Protein AF-0000000075575642 (afdb_homodimer)

Nearest PDB structures (foldseek):
  1yvo-assembly1_A  TM=9.571E-01  e=9.085E-15  Pseudomonas aeruginosa PAO1
  2j8n-assembly1_A  TM=9.422E-01  e=5.461E-15  Pseudomonas aeruginosa
  4jxr-assembly1_B  TM=9.582E-01  e=4.751E-14  Sinorhizobium meliloti 1021
  2jlm-assembly1_B  TM=9.471E-01  e=1.315E-13  Acinetobacter baylyi
  2jlm-assembly1_C  TM=9.328E-01  e=9.565E-14  Acinetobacter baylyi

Sequence (330 aa):
MEIRLVQEKDYQRVLDILNEAIAARKFTAQLSLATMEMRKEWFIHHSAPRHPMFVAVVADQVVGWITLTEFRAGREGFRFTSEISYYIDSRFHRQGIGSLLMKRAIEAAKEIGFKNLVAVVFDTNICSRKLVKKHGFKLWGHMPDTVDIDGQSIGFDYWGLKIEKMEIRLVQEKDYQRVLDILNEAIAARKFTAQLSLATMEMRKEWFIHHSAPRHPMFVAVVADQVVGWITLTEFRAGREGFRFTSEISYYIDSRFHRQGIGSLLMKRAIEAAKEIGFKNLVAVVFDTNICSRKLVKKHGFKLWGHMPDTVDIDGQSIGFDYWGLKIEK

Organism: Acetobacterium woodii (strain ATCC 29683 / DSM 1030 / JCM 2381 / KCTC 1655 / WB1) (NCBI:txid931626)

Radius of gyration: 20.58 Å; Cα contacts (8 Å, |Δi|>4): 682; chains: 2; bounding box: 43×64×47 Å

Secondary structure (DSSP, 8-state):
-EEEE--GGGHHHHHHHHHHHHHHTSS-S--SPP-TTTTHHHHHHTTSTTS-EEEEEETTEEEEEEEEEETTTT-GGGTTEEEEEEEE-GGGTTSSHHHHHHHHHHHHHHHHT--EEEEEEETT-HHHHHHHHHTT-EEEEEEEEEEEETTEEEEEEEEEEE---/-EEEE--GGGHHHHHHHHHHHHHHTSS-S--SPP-TTTTHHHHHHTTSTTS-EEEEEETTEEEEEEEEEETTTT-GGGTTEEEEEEEE-GGGTTSSHHHHHHHHHHHHHHHHT--EEEEEEETT-HHHHHHHHHTT-EEEEEEEEEEEETTEEEEEEEEEEE---

pLDDT: mean 97.71, std 3.21, range [64.12, 98.94]

Solvent-accessible surface area (backbone atoms only — not comparable to full-atom values): 17715 Å² total; per-residue (Å²): 122,44,79,42,72,65,48,81,89,44,48,64,56,55,45,51,40,48,35,53,43,30,72,64,63,62,70,50,45,36,69,70,77,75,45,71,81,80,38,47,65,56,51,55,51,32,68,34,88,85,21,39,29,39,29,34,31,51,98,91,32,76,45,29,37,34,34,40,35,76,33,69,73,90,26,60,12,22,72,37,24,30,28,45,48,72,48,61,31,76,93,53,61,95,66,56,54,67,57,54,47,48,52,51,50,53,53,48,36,53,73,71,55,37,40,30,39,33,34,76,41,39,69,79,32,58,67,60,53,51,52,43,46,73,71,62,32,40,84,34,24,49,43,75,58,46,32,40,58,94,85,42,67,36,34,33,27,39,30,35,30,78,51,75,133,122,44,78,42,71,68,49,81,89,45,49,65,56,54,45,51,40,49,36,51,43,29,70,65,63,62,69,49,45,36,69,72,76,76,46,70,80,79,38,46,66,56,51,56,53,31,67,34,88,86,19,39,29,38,28,35,31,50,97,91,32,74,45,28,38,35,34,40,36,76,33,70,71,90,24,60,12,23,75,38,25,29,28,46,50,71,48,60,32,76,92,53,60,94,67,57,55,68,58,54,49,48,54,51,50,52,53,48,36,53,74,72,56,37,41,32,40,35,35,76,41,38,69,78,32,58,67,60,53,51,51,41,44,73,72,62,30,41,84,34,25,50,43,75,58,46,33,42,57,94,83,41,68,37,33,32,27,39,30,36,30,80,51,76,133

Structure (mmCIF, N/CA/C/O backbone):
data_AF-0000000075575642-model_v1
#
loop_
_entity.id
_entity.type
_entity.pdbx_description
1 polymer 'Phosphinothricin acetyltransferase'
#
loop_
_atom_site.group_PDB
_atom_site.id
_atom_site.type_symbol
_atom_site.label_atom_id
_atom_site.label_alt_id
_atom_site.label_comp_id
_atom_site.label_asym_id
_atom_site.label_entity_id
_atom_site.label_seq_id
_atom_site.pdbx_PDB_ins_code
_atom_site.Cartn_x
_atom_site.Cartn_y
_atom_site.Cartn_z
_atom_site.occupancy
_atom_site.B_iso_or_equiv
_atom_site.auth_seq_id
_atom_site.auth_comp_id
_atom_site.auth_asym_id
_atom_site.auth_atom_id
_atom_site.pdbx_PDB_model_num
ATOM 1 N N . MET A 1 1 ? 8.055 -28.688 -16.922 1 92.12 1 MET A N 1
ATOM 2 C CA . MET A 1 1 ? 7.598 -27.375 -16.5 1 92.12 1 MET A CA 1
ATOM 3 C C . MET A 1 1 ? 8.633 -26.297 -16.844 1 92.12 1 MET A C 1
ATOM 5 O O . MET A 1 1 ? 9.828 -26.484 -16.594 1 92.12 1 MET A O 1
ATOM 9 N N . GLU A 1 2 ? 8.203 -25.297 -17.484 1 96.88 2 GLU A N 1
ATOM 10 C CA . GLU A 1 2 ? 9.062 -24.188 -17.891 1 96.88 2 GLU A CA 1
ATOM 11 C C . GLU A 1 2 ? 8.648 -22.891 -17.219 1 96.88 2 GLU A C 1
ATOM 13 O O . GLU A 1 2 ? 7.453 -22.594 -17.094 1 96.88 2 GLU A O 1
ATOM 18 N N . ILE A 1 3 ? 9.656 -22.141 -16.656 1 98.56 3 ILE A N 1
ATOM 19 C CA . ILE A 1 3 ? 9.414 -20.781 -16.172 1 98.56 3 ILE A CA 1
ATOM 20 C C . ILE A 1 3 ? 10.008 -19.781 -17.141 1 98.56 3 ILE A C 1
ATOM 22 O O . ILE A 1 3 ? 11.203 -19.828 -17.469 1 98.56 3 ILE A O 1
ATOM 26 N N . ARG A 1 4 ? 9.227 -18.922 -17.609 1 98.31 4 ARG A N 1
ATOM 27 C CA . ARG A 1 4 ? 9.695 -17.922 -18.562 1 98.31 4 ARG A CA 1
ATOM 28 C C . ARG A 1 4 ? 8.93 -16.609 -18.422 1 98.31 4 ARG A C 1
ATOM 30 O O . ARG A 1 4 ? 7.953 -16.547 -17.672 1 98.31 4 ARG A O 1
ATOM 37 N N . LEU A 1 5 ? 9.406 -15.555 -19.125 1 98.56 5 LEU A N 1
ATOM 38 C CA . LEU A 1 5 ? 8.695 -14.281 -19.125 1 98.56 5 LEU A CA 1
ATOM 39 C C . LEU A 1 5 ? 7.359 -14.406 -19.859 1 98.56 5 LEU A C 1
ATOM 41 O O . LEU A 1 5 ? 7.238 -15.164 -20.812 1 98.56 5 LEU A O 1
ATOM 45 N N . VAL A 1 6 ? 6.418 -13.664 -19.453 1 98.69 6 VAL A N 1
ATOM 46 C CA . VAL A 1 6 ? 5.09 -13.641 -20.062 1 98.69 6 VAL A CA 1
ATOM 47 C C . VAL A 1 6 ? 5.18 -13.133 -21.5 1 98.69 6 VAL A C 1
ATOM 49 O O . VAL A 1 6 ? 6.039 -12.305 -21.812 1 98.69 6 VAL A O 1
ATOM 52 N N . GLN A 1 7 ? 4.375 -13.641 -22.328 1 98 7 GLN A N 1
ATOM 53 C CA . GLN A 1 7 ? 4.172 -13.164 -23.688 1 98 7 GLN A CA 1
ATOM 54 C C . GLN A 1 7 ? 2.713 -12.781 -23.922 1 98 7 GLN A C 1
ATOM 56 O O . GLN A 1 7 ? 1.824 -13.203 -23.188 1 98 7 GLN A O 1
ATOM 61 N N . GLU A 1 8 ? 2.498 -11.992 -24.953 1 97.88 8 GLU A N 1
ATOM 62 C CA . GLU A 1 8 ? 1.145 -11.523 -25.234 1 97.88 8 GLU A CA 1
ATOM 63 C C . GLU A 1 8 ? 0.175 -12.695 -25.359 1 97.88 8 GLU A C 1
ATOM 65 O O . GLU A 1 8 ? -0.975 -12.609 -24.922 1 97.88 8 GLU A O 1
ATOM 70 N N . LYS A 1 9 ? 0.591 -13.75 -25.891 1 97.88 9 LYS A N 1
ATOM 71 C CA . LYS A 1 9 ? -0.267 -14.914 -26.094 1 97.88 9 LYS A CA 1
ATOM 72 C C . LYS A 1 9 ? -0.705 -15.523 -24.766 1 97.88 9 LYS A C 1
ATOM 74 O O . LYS A 1 9 ? -1.631 -16.328 -24.734 1 97.88 9 LYS A O 1
ATOM 79 N N . ASP A 1 10 ? -0.022 -15.18 -23.672 1 98.5 10 ASP A N 1
ATOM 80 C CA . ASP A 1 10 ? -0.293 -15.742 -22.344 1 98.5 10 ASP A CA 1
ATOM 81 C C . ASP A 1 10 ? -1.349 -14.93 -21.609 1 98.5 10 ASP A C 1
ATOM 83 O O . ASP A 1 10 ? -1.898 -15.375 -20.594 1 98.5 10 ASP A O 1
ATOM 87 N N . TYR A 1 11 ? -1.643 -13.727 -22.109 1 98.69 11 TYR A N 1
ATOM 88 C CA . TYR A 1 11 ? -2.359 -12.719 -21.328 1 98.69 11 TYR A CA 1
ATOM 89 C C . TYR A 1 11 ? -3.727 -13.2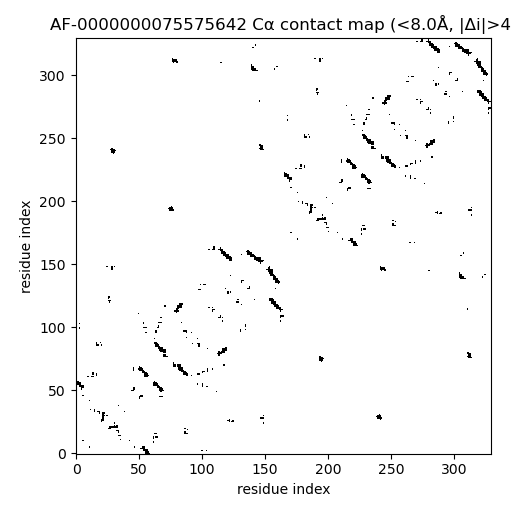34 -20.891 1 98.69 11 TYR A C 1
ATOM 91 O O . TYR A 1 11 ? -4.102 -13.109 -19.719 1 98.69 11 TYR A O 1
ATOM 99 N N . GLN A 1 12 ? -4.449 -13.812 -21.781 1 98.62 12 GLN A N 1
ATOM 100 C CA . GLN A 1 12 ? -5.785 -14.289 -21.438 1 98.62 12 GLN A CA 1
ATOM 101 C C . GLN A 1 12 ? -5.719 -15.367 -20.359 1 98.62 12 GLN A C 1
ATOM 103 O O . GLN A 1 12 ? -6.527 -15.367 -19.422 1 98.62 12 GLN A O 1
ATOM 108 N N . ARG A 1 13 ? -4.832 -16.266 -20.484 1 98.81 13 ARG A N 1
ATOM 109 C CA . ARG A 1 13 ? -4.707 -17.344 -19.516 1 98.81 13 ARG A CA 1
ATOM 110 C C . ARG A 1 13 ? -4.293 -16.781 -18.141 1 98.81 13 ARG A C 1
ATOM 112 O O . ARG A 1 13 ? -4.742 -17.281 -17.109 1 98.81 13 ARG A O 1
ATOM 119 N N . VAL A 1 14 ? -3.412 -15.797 -18.125 1 98.88 14 VAL A N 1
ATOM 120 C CA . VAL A 1 14 ? -3.041 -15.102 -16.891 1 98.88 14 VAL A CA 1
ATOM 121 C C . VAL A 1 14 ? -4.293 -14.547 -16.219 1 98.88 14 VAL A C 1
ATOM 123 O O . VAL A 1 14 ? -4.496 -14.75 -15.016 1 98.88 14 VAL A O 1
ATOM 126 N N . LEU A 1 15 ? -5.137 -13.93 -17 1 98.88 15 LEU A N 1
ATOM 127 C CA . LEU A 1 15 ? -6.363 -13.352 -16.453 1 98.88 15 LEU A CA 1
ATOM 128 C C . LEU A 1 15 ? -7.309 -14.438 -15.961 1 98.88 15 LEU A C 1
ATOM 130 O O . LEU A 1 15 ? -7.988 -14.266 -14.945 1 98.88 15 LEU A O 1
ATOM 134 N N . ASP A 1 16 ? -7.34 -15.539 -16.719 1 98.88 16 ASP A N 1
ATOM 135 C CA . ASP A 1 16 ? -8.188 -16.656 -16.297 1 98.88 16 ASP A CA 1
ATOM 136 C C . ASP A 1 16 ? -7.793 -17.141 -14.906 1 98.88 16 ASP A C 1
ATOM 138 O O . ASP A 1 16 ? -8.656 -17.422 -14.078 1 98.88 16 ASP A O 1
ATOM 142 N N . ILE A 1 17 ? -6.555 -17.234 -14.711 1 98.88 17 ILE A N 1
ATOM 143 C CA . ILE A 1 17 ? -6.043 -17.703 -13.43 1 98.88 17 ILE A CA 1
ATOM 144 C C . ILE A 1 17 ? -6.359 -16.688 -12.344 1 98.88 17 ILE A C 1
ATOM 146 O O . ILE A 1 17 ? -6.809 -17.047 -11.25 1 98.88 17 ILE A O 1
ATOM 150 N N . LEU A 1 18 ? -6.141 -15.453 -12.602 1 98.81 18 LEU A N 1
ATOM 151 C CA . LEU A 1 18 ? -6.465 -14.398 -11.648 1 98.81 18 LEU A CA 1
ATOM 152 C C . LEU A 1 18 ? -7.953 -14.414 -11.312 1 98.81 18 LEU A C 1
ATOM 154 O O . LEU A 1 18 ? -8.328 -14.336 -10.133 1 98.81 18 LEU A O 1
ATOM 158 N N . ASN A 1 19 ? -8.734 -14.523 -12.312 1 98.88 19 ASN A N 1
ATOM 159 C CA . ASN A 1 19 ? -10.18 -14.484 -12.117 1 98.88 19 ASN A CA 1
ATOM 160 C C . ASN A 1 19 ? -10.672 -15.695 -11.328 1 98.88 19 ASN A C 1
ATOM 162 O O . ASN A 1 19 ? -11.625 -15.594 -10.555 1 98.88 19 ASN A O 1
ATOM 166 N N . GLU A 1 20 ? -10.039 -16.797 -11.523 1 98.81 20 GLU A N 1
ATOM 167 C CA . GLU A 1 20 ? -10.336 -17.938 -10.656 1 98.81 20 GLU A CA 1
ATOM 168 C C . GLU A 1 20 ? -10.086 -17.594 -9.188 1 98.81 20 GLU A C 1
ATOM 170 O O . GLU A 1 20 ? -10.914 -17.906 -8.328 1 98.81 20 GLU A O 1
ATOM 175 N N . ALA A 1 21 ? -8.969 -17 -8.93 1 98.44 21 ALA A N 1
ATOM 176 C CA . ALA A 1 21 ? -8.617 -16.609 -7.566 1 98.44 21 ALA A CA 1
ATOM 177 C C . ALA A 1 21 ? -9.602 -15.578 -7.027 1 98.44 21 ALA A C 1
ATOM 179 O O . ALA A 1 21 ? -10.023 -15.656 -5.867 1 98.44 21 ALA A O 1
ATOM 180 N N . ILE A 1 22 ? -9.969 -14.57 -7.852 1 98.62 22 ILE A N 1
ATOM 181 C CA . ILE A 1 22 ? -10.93 -13.539 -7.469 1 98.62 22 ILE A CA 1
ATOM 182 C C . ILE A 1 22 ? -12.258 -14.195 -7.098 1 98.62 22 ILE A C 1
ATOM 184 O O . ILE A 1 22 ? -12.836 -13.891 -6.051 1 98.62 22 ILE A O 1
ATOM 188 N N . ALA A 1 23 ? -12.664 -15.125 -7.887 1 98.5 23 ALA A N 1
ATOM 189 C CA . ALA A 1 23 ? -13.953 -15.789 -7.688 1 98.5 23 ALA A CA 1
ATOM 190 C C . ALA A 1 23 ? -13.945 -16.625 -6.406 1 98.5 23 ALA A C 1
ATOM 192 O O . ALA A 1 23 ? -14.984 -16.797 -5.762 1 98.5 23 ALA A O 1
ATOM 193 N N . ALA A 1 24 ? -12.82 -17.094 -6.039 1 98.06 24 ALA A N 1
ATOM 194 C CA . ALA A 1 24 ? -12.703 -17.953 -4.867 1 98.06 24 ALA A CA 1
ATOM 195 C C . ALA A 1 24 ? -12.945 -17.156 -3.582 1 98.06 24 ALA A C 1
ATOM 197 O O . ALA A 1 24 ? -13.281 -17.734 -2.547 1 98.06 24 ALA A O 1
ATOM 198 N N . ARG A 1 25 ? -12.672 -15.828 -3.605 1 98.12 25 ARG A N 1
ATOM 199 C CA . ARG A 1 25 ? -12.906 -14.93 -2.48 1 98.12 25 ARG A CA 1
ATOM 200 C C . ARG A 1 25 ? -12.039 -15.305 -1.285 1 98.12 25 ARG A C 1
ATOM 202 O O . ARG A 1 25 ? -12.461 -15.164 -0.135 1 98.12 25 ARG A O 1
ATOM 209 N N . LYS A 1 26 ? -10.812 -15.781 -1.525 1 97.44 26 LYS A N 1
ATOM 210 C CA . LYS A 1 26 ? -10 -16.297 -0.432 1 97.44 26 LYS A CA 1
ATOM 211 C C . LYS A 1 26 ? -8.586 -15.734 -0.484 1 97.44 26 LYS A C 1
ATOM 213 O O . LYS A 1 26 ? -7.84 -15.82 0.496 1 97.44 26 LYS A O 1
ATOM 218 N N . PHE A 1 27 ? -8.273 -15.086 -1.628 1 97.62 27 PHE A N 1
ATOM 219 C CA . PHE A 1 27 ? -6.844 -14.914 -1.832 1 97.62 27 PHE A CA 1
ATOM 220 C C . PHE A 1 27 ? -6.512 -13.461 -2.158 1 97.62 27 PHE A C 1
ATOM 222 O O . PHE A 1 27 ? -5.363 -13.039 -2.027 1 97.62 27 PHE A O 1
ATOM 229 N N . THR A 1 28 ? -7.496 -12.734 -2.625 1 98.38 28 THR A N 1
ATOM 230 C CA . THR A 1 28 ? -7.273 -11.352 -3.045 1 98.38 28 THR A CA 1
ATOM 231 C C . THR A 1 28 ? -8.445 -10.469 -2.633 1 98.38 28 THR A C 1
ATOM 233 O O . THR A 1 28 ? -9.57 -10.945 -2.484 1 98.38 28 THR A O 1
ATOM 236 N N . ALA A 1 29 ? -8.125 -9.211 -2.441 1 98.69 29 ALA A N 1
ATOM 237 C CA . ALA A 1 29 ? -9.141 -8.25 -2.045 1 98.69 29 ALA A CA 1
ATOM 238 C C . ALA A 1 29 ? -9.828 -7.637 -3.268 1 98.69 29 ALA A C 1
ATOM 240 O O . ALA A 1 29 ? -10.695 -6.77 -3.137 1 98.69 29 ALA A O 1
ATOM 241 N N . GLN A 1 30 ? -9.305 -7.98 -4.48 1 98.5 30 GLN A N 1
ATOM 242 C CA . GLN A 1 30 ? -10.062 -7.637 -5.684 1 98.5 30 GLN A CA 1
ATOM 243 C C . GLN A 1 30 ? -11.32 -8.484 -5.801 1 98.5 30 GLN A C 1
ATOM 245 O O . GLN A 1 30 ? -11.25 -9.719 -5.801 1 98.5 30 GLN A O 1
ATOM 250 N N . LEU A 1 31 ? -12.469 -7.832 -5.93 1 98.44 31 LEU A N 1
ATOM 251 C CA . LEU A 1 31 ? -13.727 -8.578 -5.887 1 98.44 31 LEU A CA 1
ATOM 252 C C . LEU A 1 31 ? -14.375 -8.625 -7.266 1 98.44 31 LEU A C 1
ATOM 254 O O . LEU A 1 31 ? -15.148 -9.539 -7.562 1 98.44 31 LEU A O 1
ATOM 258 N N . SER A 1 32 ? -14.078 -7.613 -8.094 1 98.38 32 SER A N 1
ATOM 259 C CA . SER A 1 32 ? -14.578 -7.613 -9.461 1 98.38 32 SER A CA 1
ATOM 260 C C . SER A 1 32 ? -13.633 -8.352 -10.398 1 98.38 32 SER A C 1
ATOM 262 O O . SER A 1 32 ? -12.414 -8.234 -10.273 1 98.38 32 SER A O 1
ATOM 264 N N . LEU A 1 33 ? -14.195 -9.031 -11.305 1 98.44 33 LEU A N 1
ATOM 265 C CA . LEU A 1 33 ? -13.383 -9.797 -12.25 1 98.44 33 LEU A CA 1
ATOM 266 C C . LEU A 1 33 ? -12.539 -8.875 -13.117 1 98.44 33 LEU A C 1
ATOM 268 O O . LEU A 1 33 ? -13.008 -7.812 -13.539 1 98.44 33 LEU A O 1
ATOM 272 N N . ALA A 1 34 ? -11.383 -9.352 -13.398 1 98.19 34 ALA A N 1
ATOM 273 C CA . ALA A 1 34 ? -10.461 -8.602 -14.258 1 98.19 34 ALA A CA 1
ATOM 274 C C . ALA A 1 34 ? -10.789 -8.82 -15.727 1 98.19 34 ALA A C 1
ATOM 276 O O . ALA A 1 34 ? -11.133 -9.938 -16.141 1 98.19 34 ALA A O 1
ATOM 277 N N . THR A 1 35 ? -10.711 -7.801 -16.5 1 98.38 35 THR A N 1
ATOM 278 C CA . THR A 1 35 ? -10.859 -7.883 -17.938 1 98.38 35 THR A CA 1
ATOM 279 C C . THR A 1 35 ? -9.586 -7.414 -18.641 1 98.38 35 THR A C 1
ATOM 281 O O . THR A 1 35 ? -8.734 -6.77 -18.031 1 98.38 35 THR A O 1
ATOM 284 N N . MET A 1 36 ? -9.531 -7.758 -19.906 1 98.25 36 MET A N 1
ATOM 285 C CA . MET A 1 36 ? -8.375 -7.324 -20.688 1 98.25 36 MET A CA 1
ATOM 286 C C . MET A 1 36 ? -8.297 -5.801 -20.734 1 98.25 36 MET A C 1
ATOM 288 O O . MET A 1 36 ? -7.211 -5.227 -20.625 1 98.25 36 MET A O 1
ATOM 292 N N . GLU A 1 37 ? -9.375 -5.176 -20.828 1 97.81 37 GLU A N 1
ATOM 293 C CA . GLU A 1 37 ? -9.43 -3.721 -20.906 1 97.81 37 GLU A CA 1
ATOM 294 C C . GLU A 1 37 ? -8.938 -3.084 -19.609 1 97.81 37 GLU A C 1
ATOM 296 O O . GLU A 1 37 ? -8.164 -2.121 -19.625 1 97.81 37 GLU A O 1
ATOM 301 N N . MET A 1 38 ? -9.289 -3.613 -18.531 1 96.94 38 MET A N 1
ATOM 302 C CA . MET A 1 38 ? -8.938 -3.072 -17.219 1 96.94 38 MET A CA 1
ATOM 303 C C . MET A 1 38 ? -7.473 -3.336 -16.891 1 96.94 38 MET A C 1
ATOM 305 O O . MET A 1 38 ? -6.875 -2.631 -16.078 1 96.94 38 MET A O 1
ATOM 309 N N . ARG A 1 39 ? -6.922 -4.391 -17.609 1 98 39 ARG A N 1
ATOM 310 C CA . ARG A 1 39 ? -5.598 -4.84 -17.188 1 98 39 ARG A CA 1
ATOM 311 C C . ARG A 1 39 ? -4.551 -4.516 -18.25 1 98 39 ARG A C 1
ATOM 313 O O . ARG A 1 39 ? -3.412 -4.984 -18.172 1 98 39 ARG A O 1
ATOM 320 N N . LYS A 1 40 ? -4.848 -3.682 -19.141 1 97.19 40 LYS A N 1
ATOM 321 C CA . LYS A 1 40 ? -3.918 -3.314 -20.203 1 97.19 40 LYS A CA 1
ATOM 322 C C . LYS A 1 40 ? -2.646 -2.691 -19.641 1 97.19 40 LYS A C 1
ATOM 324 O O . LYS A 1 40 ? -1.538 -3.127 -19.953 1 97.19 40 LYS A O 1
ATOM 329 N N . GLU A 1 41 ? -2.828 -1.671 -18.797 1 96.56 41 GLU A N 1
ATOM 330 C CA . GLU A 1 41 ? -1.678 -0.979 -18.219 1 96.56 41 GLU A CA 1
ATOM 331 C C . GLU A 1 41 ? -0.877 -1.903 -17.312 1 96.56 41 GLU A C 1
ATOM 333 O O . GLU A 1 41 ? 0.348 -1.794 -17.219 1 96.56 41 GLU A O 1
ATOM 338 N N . TRP A 1 42 ? -1.649 -2.779 -16.719 1 97.81 42 TRP A N 1
ATOM 339 C CA . TRP A 1 42 ? -1.005 -3.76 -15.852 1 97.81 42 TRP A CA 1
ATOM 340 C C . TRP A 1 42 ? -0.052 -4.645 -16.641 1 97.81 42 TRP A C 1
ATOM 342 O O . TRP A 1 42 ? 1.085 -4.879 -16.234 1 97.81 42 TRP A O 1
ATOM 352 N N . PHE A 1 43 ? -0.446 -5.137 -17.797 1 98.5 43 PHE A N 1
ATOM 353 C CA . PHE A 1 43 ? 0.391 -5.973 -18.641 1 98.5 43 PHE A CA 1
ATOM 354 C C . PHE A 1 43 ? 1.571 -5.176 -19.188 1 98.5 43 PHE A C 1
ATOM 356 O O . PHE A 1 43 ? 2.689 -5.691 -19.266 1 98.5 43 PHE A O 1
ATOM 363 N N . ILE A 1 44 ? 1.346 -3.953 -19.531 1 97.38 44 ILE A N 1
ATOM 364 C CA . ILE A 1 44 ? 2.428 -3.096 -20 1 97.38 44 ILE A CA 1
ATOM 365 C C . ILE A 1 44 ? 3.473 -2.932 -18.891 1 97.38 44 ILE A C 1
ATOM 367 O O . ILE A 1 44 ? 4.672 -3.066 -19.141 1 97.38 44 ILE A O 1
ATOM 371 N N . HIS A 1 45 ? 2.971 -2.674 -17.672 1 96.75 45 HIS A N 1
ATOM 372 C CA . HIS A 1 45 ? 3.842 -2.518 -16.516 1 96.75 45 HIS A CA 1
ATOM 373 C C . HIS A 1 45 ? 4.707 -3.754 -16.312 1 96.75 45 HIS A C 1
ATOM 375 O O . HIS A 1 45 ? 5.91 -3.639 -16.047 1 96.75 45 HIS A O 1
ATOM 381 N N . HIS A 1 46 ? 4.172 -4.879 -16.547 1 98.25 46 HIS A N 1
ATOM 382 C CA . HIS A 1 46 ? 4.859 -6.125 -16.234 1 98.25 46 HIS A CA 1
ATOM 383 C C . HIS A 1 46 ? 5.582 -6.688 -17.453 1 98.25 46 HIS A C 1
ATOM 385 O O . HIS A 1 46 ? 6.113 -7.797 -17.406 1 98.25 46 HIS A O 1
ATOM 391 N N . SER A 1 47 ? 5.559 -5.953 -18.5 1 94.56 47 SER A N 1
ATOM 392 C CA . SER A 1 47 ? 6.371 -6.277 -19.672 1 94.56 47 SER A CA 1
ATOM 393 C C . SER A 1 47 ? 7.688 -5.512 -19.656 1 94.56 47 SER A C 1
ATOM 395 O O . SER A 1 47 ? 8.57 -5.777 -20.469 1 94.56 47 SER A O 1
ATOM 397 N N . ALA A 1 48 ? 7.805 -4.637 -18.719 1 90.94 48 ALA A N 1
ATOM 398 C CA . ALA A 1 48 ? 9.039 -3.881 -18.547 1 90.94 48 ALA A CA 1
ATOM 399 C C . ALA A 1 48 ? 10.07 -4.688 -17.766 1 90.94 48 ALA A C 1
ATOM 401 O O . ALA A 1 48 ? 9.711 -5.477 -16.875 1 90.94 48 ALA A O 1
ATOM 402 N N . PRO A 1 49 ? 11.352 -4.441 -18 1 94.62 49 PRO A N 1
ATOM 403 C CA . PRO A 1 49 ? 12.414 -5.254 -17.406 1 94.62 49 PRO A CA 1
ATOM 404 C C . PRO A 1 49 ? 12.453 -5.145 -15.883 1 94.62 49 PRO A C 1
ATOM 406 O O . PRO A 1 49 ? 12.844 -6.094 -15.195 1 94.62 49 PRO A O 1
ATOM 409 N N . ARG A 1 50 ? 12.062 -4.094 -15.352 1 97.5 50 ARG A N 1
ATOM 410 C CA . ARG A 1 50 ? 12.203 -3.877 -13.914 1 97.5 50 ARG A CA 1
ATOM 411 C C . ARG A 1 50 ? 11.102 -4.586 -13.141 1 97.5 50 ARG A C 1
ATOM 413 O O . ARG A 1 50 ? 11.258 -4.895 -11.961 1 97.5 50 ARG A O 1
ATOM 420 N N . HIS A 1 51 ? 10.008 -4.738 -13.766 1 98.5 51 HIS A N 1
ATOM 421 C CA . HIS A 1 51 ? 8.852 -5.332 -13.109 1 98.5 51 HIS A CA 1
ATOM 422 C C . HIS A 1 51 ? 8.312 -6.523 -13.898 1 98.5 51 HIS A C 1
ATOM 424 O O . HIS A 1 51 ? 7.16 -6.516 -14.328 1 98.5 51 HIS A O 1
ATOM 430 N N . PRO A 1 52 ? 9.031 -7.562 -13.969 1 98.75 52 PRO A N 1
ATOM 431 C CA . PRO A 1 52 ? 8.664 -8.688 -14.828 1 98.75 52 PRO A CA 1
ATOM 432 C C . PRO A 1 52 ? 7.504 -9.508 -14.258 1 98.75 52 PRO A C 1
ATOM 434 O O . PRO A 1 52 ? 7.25 -9.469 -13.055 1 98.75 52 PRO A O 1
ATOM 437 N N . MET A 1 53 ? 6.863 -10.148 -15.18 1 98.94 53 MET A N 1
ATOM 438 C CA . MET A 1 53 ? 5.965 -11.266 -14.891 1 98.94 53 MET A CA 1
ATOM 439 C C . MET A 1 53 ? 6.512 -12.57 -15.453 1 98.94 53 MET A C 1
ATOM 441 O O . MET A 1 53 ? 6.848 -12.648 -16.641 1 98.94 53 MET A O 1
ATOM 445 N N . PHE A 1 54 ? 6.625 -13.523 -14.594 1 98.88 54 PHE A N 1
ATOM 446 C CA . PHE A 1 54 ? 7.004 -14.867 -15.023 1 98.88 54 PHE A CA 1
ATOM 447 C C . PHE A 1 54 ? 5.801 -15.797 -15.016 1 98.88 54 PHE A C 1
ATOM 449 O O . PHE A 1 54 ? 4.965 -15.734 -14.109 1 98.88 54 PHE A O 1
ATOM 456 N N . VAL A 1 55 ? 5.785 -16.688 -16.016 1 98.88 55 VAL A N 1
ATOM 457 C CA . VAL A 1 55 ? 4.73 -17.688 -16.078 1 98.88 55 VAL A CA 1
ATOM 458 C C . VAL A 1 55 ? 5.344 -19.078 -15.992 1 98.88 55 VAL A C 1
ATOM 460 O O . VAL A 1 55 ? 6.465 -19.312 -16.453 1 98.88 55 VAL A O 1
ATOM 463 N N . ALA A 1 56 ? 4.656 -19.953 -15.32 1 98.94 56 ALA A N 1
ATOM 464 C CA . ALA A 1 56 ? 4.941 -21.391 -15.352 1 98.94 56 ALA A CA 1
ATOM 465 C C . ALA A 1 56 ? 4.125 -22.094 -16.438 1 98.94 56 ALA A C 1
ATOM 467 O O . ALA A 1 56 ? 2.904 -21.938 -16.5 1 98.94 56 ALA A O 1
ATOM 468 N N . VAL A 1 57 ? 4.832 -22.891 -17.281 1 98.75 57 VAL A N 1
ATOM 469 C CA . VAL A 1 57 ? 4.18 -23.516 -18.422 1 98.75 57 VAL A CA 1
ATOM 470 C C . VAL A 1 57 ? 4.336 -25.031 -18.344 1 98.75 57 VAL A C 1
ATOM 472 O O . VAL A 1 57 ? 5.445 -25.547 -18.188 1 98.75 57 VAL A O 1
ATOM 475 N N . VAL A 1 58 ? 3.182 -25.703 -18.344 1 97.31 58 VAL A N 1
ATOM 476 C CA . VAL A 1 58 ? 3.115 -27.156 -18.422 1 97.31 58 VAL A CA 1
ATOM 477 C C . VAL A 1 58 ? 2.334 -27.562 -19.672 1 97.31 58 VAL A C 1
ATOM 479 O O . VAL A 1 58 ? 1.184 -27.172 -19.859 1 97.31 58 VAL A O 1
ATOM 482 N N . ALA A 1 59 ? 2.945 -28.438 -20.562 1 95.31 59 ALA A N 1
ATOM 483 C CA . ALA A 1 59 ? 2.311 -28.906 -21.797 1 95.31 59 ALA A CA 1
ATOM 484 C C . ALA A 1 59 ? 1.738 -27.734 -22.594 1 95.31 59 ALA A C 1
ATOM 486 O O . ALA A 1 59 ? 0.56 -27.734 -22.953 1 95.31 59 ALA A O 1
ATOM 487 N N . ASP A 1 60 ? 2.406 -26.594 -22.672 1 95.12 60 ASP A N 1
ATOM 488 C CA . ASP A 1 60 ? 2.141 -25.406 -23.484 1 95.12 60 ASP A CA 1
ATOM 489 C C . ASP A 1 60 ? 0.994 -24.594 -22.891 1 95.12 60 ASP A C 1
ATOM 491 O O . ASP A 1 60 ? 0.369 -23.797 -23.594 1 95.12 60 ASP A O 1
ATOM 495 N N . GLN A 1 61 ? 0.774 -24.844 -21.656 1 97.38 61 GLN A N 1
ATOM 496 C CA . GLN A 1 61 ? -0.272 -24.078 -20.984 1 97.38 61 GLN A CA 1
ATOM 497 C C . GLN A 1 61 ? 0.282 -23.359 -19.766 1 97.38 61 GLN A C 1
ATOM 499 O O . GLN A 1 61 ? 1.026 -23.938 -18.969 1 97.38 61 GLN A O 1
ATOM 504 N N . VAL A 1 62 ? -0.099 -22.109 -19.656 1 98.81 62 VAL A N 1
ATOM 505 C CA . VAL A 1 62 ? 0.248 -21.359 -18.453 1 98.81 62 VAL A CA 1
ATOM 506 C C . VAL A 1 62 ? -0.562 -21.891 -17.281 1 98.81 62 VAL A C 1
ATOM 508 O O . VAL A 1 62 ? -1.791 -21.969 -17.344 1 98.81 62 VAL A O 1
ATOM 511 N N . VAL A 1 63 ? 0.144 -22.234 -16.203 1 98.81 63 VAL A N 1
ATOM 512 C CA . VAL A 1 63 ? -0.56 -22.844 -15.078 1 98.81 63 VAL A CA 1
ATOM 513 C C . VAL A 1 63 ? -0.356 -22 -13.82 1 98.81 63 VAL A C 1
ATOM 515 O O . VAL A 1 63 ? -0.9 -22.328 -12.758 1 98.81 63 VAL A O 1
ATOM 518 N N . GLY A 1 64 ? 0.392 -20.938 -13.883 1 98.88 64 GLY A N 1
ATOM 519 C CA . GLY A 1 64 ? 0.641 -20 -12.805 1 98.88 64 GLY A CA 1
ATOM 520 C C . GLY A 1 64 ? 1.542 -18.844 -13.211 1 98.88 64 GLY A C 1
ATOM 521 O O . GLY A 1 64 ? 2.143 -18.875 -14.289 1 98.88 64 GLY A O 1
ATOM 522 N N . TRP A 1 65 ? 1.509 -17.859 -12.406 1 98.94 65 TRP A N 1
ATOM 523 C CA . TRP A 1 65 ? 2.361 -16.719 -12.703 1 98.94 65 TRP A CA 1
ATOM 524 C C . TRP A 1 65 ? 2.727 -15.969 -11.43 1 98.94 65 TRP A C 1
ATOM 526 O O . TRP A 1 65 ? 2.119 -16.188 -10.375 1 98.94 65 TRP A O 1
ATOM 536 N N . ILE A 1 66 ? 3.77 -15.164 -11.523 1 98.94 66 ILE A N 1
ATOM 537 C CA . ILE A 1 66 ? 4.258 -14.336 -10.43 1 98.94 66 ILE A CA 1
ATOM 538 C C . ILE A 1 66 ? 4.762 -13 -10.977 1 98.94 66 ILE A C 1
ATOM 540 O O . ILE A 1 66 ? 5.301 -12.945 -12.086 1 98.94 66 ILE A O 1
ATOM 544 N N . THR A 1 67 ? 4.512 -11.961 -10.242 1 98.88 67 THR A N 1
ATOM 545 C CA . THR A 1 67 ? 4.941 -10.641 -10.68 1 98.88 67 THR A CA 1
ATOM 546 C C . THR A 1 67 ? 5.828 -9.984 -9.625 1 98.88 67 THR A C 1
ATOM 548 O O . THR A 1 67 ? 5.691 -10.258 -8.43 1 98.88 67 THR A O 1
ATOM 551 N N . LEU A 1 68 ? 6.777 -9.242 -10.055 1 98.75 68 LEU A N 1
ATOM 552 C CA . LEU A 1 68 ? 7.398 -8.172 -9.289 1 98.75 68 LEU A CA 1
ATOM 553 C C . LEU A 1 68 ? 6.762 -6.828 -9.617 1 98.75 68 LEU A C 1
ATOM 555 O O . LEU A 1 68 ? 6.84 -6.359 -10.75 1 98.75 68 LEU A O 1
ATOM 559 N N . THR A 1 69 ? 6.102 -6.27 -8.68 1 98.25 69 THR A N 1
ATOM 560 C CA . THR A 1 69 ? 5.328 -5.047 -8.867 1 98.25 69 THR A CA 1
ATOM 561 C C . THR A 1 69 ? 5.902 -3.912 -8.023 1 98.25 69 THR A C 1
ATOM 563 O O . THR A 1 69 ? 6.488 -4.152 -6.965 1 98.25 69 THR A O 1
ATOM 566 N N . GLU A 1 70 ? 5.746 -2.701 -8.523 1 97.12 70 GLU A N 1
ATOM 567 C CA . GLU A 1 70 ? 6.117 -1.55 -7.711 1 97.12 70 GLU A CA 1
ATOM 568 C C . GLU A 1 70 ? 5.383 -1.562 -6.375 1 97.12 70 GLU A C 1
ATOM 570 O O . GLU A 1 70 ? 4.168 -1.748 -6.328 1 97.12 70 GLU A O 1
ATOM 575 N N . PHE A 1 71 ? 6.207 -1.45 -5.266 1 98.12 71 PHE A N 1
ATOM 576 C CA . PHE A 1 71 ? 5.637 -1.328 -3.928 1 98.12 71 PHE A CA 1
ATOM 577 C C . PHE A 1 71 ? 5.301 0.125 -3.613 1 98.12 71 PHE A C 1
ATOM 579 O O . PHE A 1 71 ? 6.152 1.006 -3.742 1 98.12 71 PHE A O 1
ATOM 586 N N . ARG A 1 72 ? 4 0.386 -3.242 1 97.56 72 ARG A N 1
ATOM 587 C CA . ARG A 1 72 ? 3.531 1.738 -2.955 1 97.56 72 ARG A CA 1
ATOM 588 C C . ARG A 1 72 ? 3.926 2.703 -4.07 1 97.56 72 ARG A C 1
ATOM 590 O O . ARG A 1 72 ? 4.609 3.699 -3.822 1 97.56 72 ARG A O 1
ATOM 597 N N . ALA A 1 73 ? 3.385 2.385 -5.215 1 94.62 73 ALA A N 1
ATOM 598 C CA . ALA A 1 73 ? 3.715 3.084 -6.453 1 94.62 73 ALA A CA 1
ATOM 599 C C . ALA A 1 73 ? 3.535 4.594 -6.293 1 94.62 73 ALA A C 1
ATOM 601 O O . ALA A 1 73 ? 2.588 5.047 -5.648 1 94.62 73 ALA A O 1
ATOM 602 N N . GLY A 1 74 ? 4.375 5.312 -6.953 1 92.5 74 GLY A N 1
ATOM 603 C CA . GLY A 1 74 ? 4.32 6.766 -6.934 1 92.5 74 GLY A CA 1
ATOM 604 C C . GLY A 1 74 ? 5.234 7.383 -5.891 1 92.5 74 GLY A C 1
ATOM 605 O O . GLY A 1 74 ? 5.348 8.609 -5.805 1 92.5 74 GLY A O 1
ATOM 606 N N . ARG A 1 75 ? 5.863 6.574 -5.121 1 97.31 75 ARG A N 1
ATOM 607 C CA . ARG A 1 75 ? 6.812 7.012 -4.102 1 97.31 75 ARG A CA 1
ATOM 608 C C . ARG A 1 75 ? 8.211 6.465 -4.383 1 97.31 75 ARG A C 1
ATOM 610 O O . ARG A 1 75 ? 8.5 5.309 -4.074 1 97.31 75 ARG A O 1
ATOM 617 N N . GLU A 1 76 ? 9.062 7.316 -4.816 1 98.19 76 GLU A N 1
ATOM 618 C CA . GLU A 1 76 ? 10.375 6.941 -5.332 1 98.19 76 GLU A CA 1
ATOM 619 C C . GLU A 1 76 ? 11.234 6.301 -4.242 1 98.19 76 GLU A C 1
ATOM 621 O O . GLU A 1 76 ? 12.141 5.52 -4.539 1 98.19 76 GLU A O 1
ATOM 626 N N . GLY A 1 77 ? 10.945 6.594 -3.027 1 98.75 77 GLY A N 1
ATOM 627 C CA . GLY A 1 77 ? 11.703 6.027 -1.92 1 98.75 77 GLY A CA 1
ATOM 628 C C . GLY A 1 77 ? 11.602 4.516 -1.843 1 98.75 77 GLY A C 1
ATOM 629 O O . GLY A 1 77 ? 12.414 3.867 -1.179 1 98.75 77 GLY A O 1
ATOM 630 N N . PHE A 1 78 ? 10.648 3.988 -2.514 1 98.69 78 PHE A N 1
ATOM 631 C CA . PHE A 1 78 ? 10.461 2.543 -2.492 1 98.69 78 PHE A CA 1
ATOM 632 C C . PHE A 1 78 ? 11.102 1.891 -3.707 1 98.69 78 PHE A C 1
ATOM 634 O O . PHE A 1 78 ? 10.812 0.738 -4.031 1 98.69 78 PHE A O 1
ATOM 641 N N . ARG A 1 79 ? 12 2.537 -4.402 1 97.62 79 ARG A N 1
ATOM 642 C CA . ARG A 1 79 ? 12.562 2.107 -5.676 1 97.62 79 ARG A CA 1
ATOM 643 C C . ARG A 1 79 ? 13.305 0.781 -5.527 1 97.62 79 ARG A C 1
ATOM 645 O O . ARG A 1 79 ? 13.492 0.053 -6.504 1 97.62 79 ARG A O 1
ATOM 652 N N . PHE A 1 80 ? 13.719 0.369 -4.352 1 98.38 80 PHE A N 1
ATOM 653 C CA . PHE A 1 80 ? 14.438 -0.888 -4.168 1 98.38 80 PHE A CA 1
ATOM 654 C C . PHE A 1 80 ? 13.555 -1.916 -3.469 1 98.38 80 PHE A C 1
ATOM 656 O O . PHE A 1 80 ? 14.055 -2.932 -2.975 1 98.38 80 PHE A O 1
ATOM 663 N N . THR A 1 81 ? 12.312 -1.659 -3.332 1 98.81 81 THR A N 1
ATOM 664 C CA . THR A 1 81 ? 11.344 -2.564 -2.727 1 98.81 81 THR A CA 1
ATOM 665 C C . THR A 1 81 ? 10.266 -2.959 -3.734 1 98.81 81 THR A C 1
ATOM 667 O O . THR A 1 81 ? 9.68 -2.096 -4.391 1 98.81 81 THR A O 1
ATOM 670 N N . SER A 1 82 ? 10.008 -4.227 -3.889 1 98.69 82 SER A N 1
ATOM 671 C CA . SER A 1 82 ? 9.008 -4.727 -4.824 1 98.69 82 SER A CA 1
ATOM 672 C C . SER A 1 82 ? 7.977 -5.598 -4.113 1 98.69 82 SER A C 1
ATOM 674 O O . SER A 1 82 ? 8.312 -6.336 -3.186 1 98.69 82 SER A O 1
ATOM 676 N N . GLU A 1 83 ? 6.75 -5.453 -4.516 1 98.81 83 GLU A N 1
ATOM 677 C CA . GLU A 1 83 ? 5.699 -6.371 -4.082 1 98.81 83 GLU A CA 1
ATOM 678 C C . GLU A 1 83 ? 5.598 -7.574 -5.016 1 98.81 83 GLU A C 1
ATOM 680 O O . GLU A 1 83 ? 5.621 -7.422 -6.238 1 98.81 83 GLU A O 1
ATOM 685 N N . ILE A 1 84 ? 5.562 -8.727 -4.441 1 98.69 84 ILE A N 1
ATOM 686 C CA . ILE A 1 84 ? 5.441 -9.945 -5.234 1 98.69 84 ILE A CA 1
ATOM 687 C C . ILE A 1 84 ? 4.012 -10.484 -5.141 1 98.69 84 ILE A C 1
ATOM 689 O O . ILE A 1 84 ? 3.412 -10.484 -4.066 1 98.69 84 ILE A O 1
ATOM 693 N N . SER A 1 85 ? 3.424 -10.82 -6.238 1 98.69 85 SER A N 1
ATOM 694 C CA . SER A 1 85 ? 2.104 -11.43 -6.336 1 98.69 85 SER A CA 1
ATOM 695 C C . SER A 1 85 ? 2.135 -12.672 -7.215 1 98.69 85 SER A C 1
ATOM 697 O O . SER A 1 85 ? 2.857 -12.711 -8.211 1 98.69 85 SER A O 1
ATOM 699 N N . TYR A 1 86 ? 1.342 -13.625 -6.852 1 98.81 86 TYR A N 1
ATOM 700 C CA . TYR A 1 86 ? 1.374 -14.883 -7.598 1 98.81 86 TYR A CA 1
ATOM 701 C C . TYR A 1 86 ? 0.045 -15.617 -7.484 1 98.81 86 TYR A C 1
ATOM 703 O O . TYR A 1 86 ? -0.621 -15.555 -6.445 1 98.81 86 TYR A O 1
ATOM 711 N N . TYR A 1 87 ? -0.265 -16.266 -8.539 1 98.88 87 TYR A N 1
ATOM 712 C CA . TYR A 1 87 ? -1.456 -17.094 -8.609 1 98.88 87 TYR A CA 1
ATOM 713 C C . TYR A 1 87 ? -1.188 -18.359 -9.43 1 98.88 87 TYR A C 1
ATOM 715 O O . TYR A 1 87 ? -0.505 -18.312 -10.453 1 98.88 87 TYR A O 1
ATOM 723 N N . ILE A 1 88 ? -1.72 -19.422 -8.938 1 98.69 88 ILE A N 1
ATOM 724 C CA . ILE A 1 88 ? -1.568 -20.719 -9.586 1 98.69 88 ILE A CA 1
ATOM 725 C C . ILE A 1 88 ? -2.945 -21.312 -9.906 1 98.69 88 ILE A C 1
ATOM 727 O O . ILE A 1 88 ? -3.848 -21.266 -9.062 1 98.69 88 ILE A O 1
ATOM 731 N N . ASP A 1 89 ? -3.068 -21.828 -11.094 1 98.5 89 ASP A N 1
ATOM 732 C CA . ASP A 1 89 ? -4.258 -22.594 -11.438 1 98.5 89 ASP A CA 1
ATOM 733 C C . ASP A 1 89 ? -4.551 -23.656 -10.375 1 98.5 89 ASP A C 1
ATOM 735 O O . ASP A 1 89 ? -3.674 -24.438 -10.008 1 98.5 89 ASP A O 1
ATOM 739 N N . SER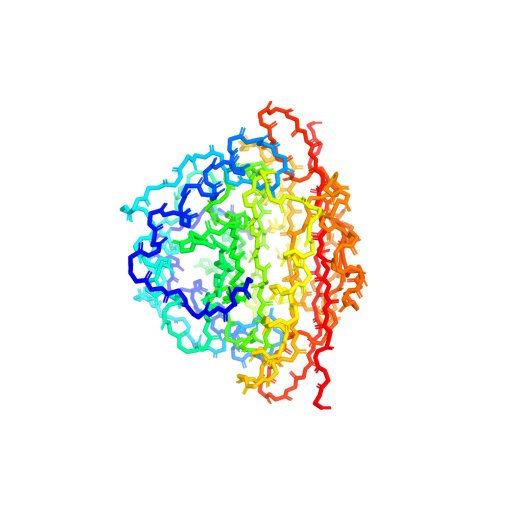 A 1 90 ? -5.781 -23.641 -9.914 1 97.56 90 SER A N 1
ATOM 740 C CA . SER A 1 90 ? -6.133 -24.484 -8.781 1 97.56 90 SER A CA 1
ATOM 741 C C . SER A 1 90 ? -5.934 -25.953 -9.109 1 97.56 90 SER A C 1
ATOM 743 O O . SER A 1 90 ? -5.664 -26.766 -8.211 1 97.56 90 SER A O 1
ATOM 745 N N . ARG A 1 91 ? -6.016 -26.328 -10.359 1 96.88 91 ARG A N 1
ATOM 746 C CA . ARG A 1 91 ? -5.824 -27.719 -10.781 1 96.88 91 ARG A CA 1
ATOM 747 C C . ARG A 1 91 ? -4.367 -28.141 -10.633 1 96.88 91 ARG A C 1
ATOM 749 O O . ARG A 1 91 ? -4.055 -29.328 -10.672 1 96.88 91 ARG A O 1
ATOM 756 N N . PHE A 1 92 ? -3.52 -27.203 -10.398 1 96.62 92 PHE A N 1
ATOM 757 C CA . PHE A 1 92 ? -2.0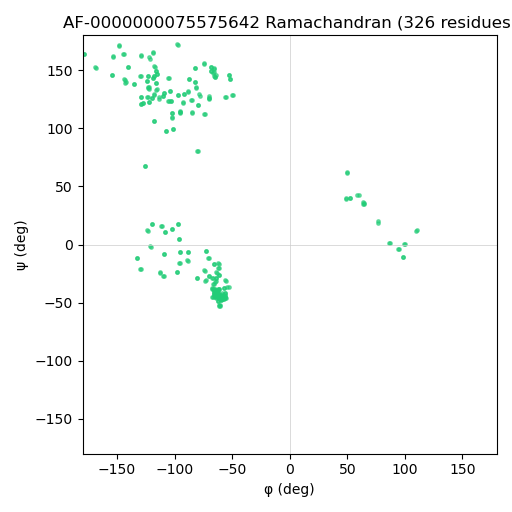9 -27.484 -10.352 1 96.62 92 PHE A CA 1
ATOM 758 C C . PHE A 1 92 ? -1.508 -27.141 -8.992 1 96.62 92 PHE A C 1
ATOM 760 O O . PHE A 1 92 ? -0.294 -26.969 -8.852 1 96.62 92 PHE A O 1
ATOM 767 N N . HIS A 1 93 ? -2.33 -27 -7.957 1 94.44 93 HIS A N 1
ATOM 768 C CA . HIS A 1 93 ? -1.857 -26.672 -6.617 1 94.44 93 HIS A CA 1
ATOM 769 C C . HIS A 1 93 ? -1.07 -27.828 -6.012 1 94.44 93 HIS A C 1
ATOM 771 O O . HIS A 1 93 ? -1.242 -28.984 -6.418 1 94.44 93 HIS A O 1
ATOM 777 N N . ARG A 1 94 ? -0.208 -27.531 -5.16 1 92.44 94 ARG A N 1
ATOM 778 C CA . ARG A 1 94 ? 0.547 -28.484 -4.359 1 92.44 94 ARG A CA 1
ATOM 779 C C . ARG A 1 94 ? 1.438 -29.359 -5.242 1 92.44 94 ARG A C 1
ATOM 781 O O . ARG A 1 94 ? 1.557 -30.562 -5.016 1 92.44 94 ARG A O 1
ATOM 788 N N . GLN A 1 95 ? 1.964 -28.75 -6.258 1 94.31 95 GLN A N 1
ATOM 789 C CA . GLN A 1 95 ? 2.844 -29.453 -7.184 1 94.31 95 GLN A CA 1
ATOM 790 C C . GLN A 1 95 ? 4.199 -28.766 -7.293 1 94.31 95 GLN A C 1
ATOM 792 O O . GLN A 1 95 ? 4.961 -29.016 -8.227 1 94.31 95 GLN A O 1
ATOM 797 N N . GLY A 1 96 ? 4.438 -27.828 -6.395 1 96.19 96 GLY A N 1
ATOM 798 C CA . GLY A 1 96 ? 5.734 -27.188 -6.332 1 96.19 96 GLY A CA 1
ATOM 799 C C . GLY A 1 96 ? 5.848 -25.984 -7.258 1 96.19 96 GLY A C 1
ATOM 800 O O . GLY A 1 96 ? 6.887 -25.328 -7.309 1 96.19 96 GLY A O 1
ATOM 801 N N . ILE A 1 97 ? 4.816 -25.641 -7.969 1 97.94 97 ILE A N 1
ATOM 802 C CA . ILE A 1 97 ? 4.832 -24.578 -8.961 1 97.94 97 ILE A CA 1
ATOM 803 C C . ILE A 1 97 ? 5.07 -23.234 -8.266 1 97.94 97 ILE A C 1
ATOM 805 O O . ILE A 1 97 ? 5.867 -22.422 -8.742 1 97.94 97 ILE A O 1
ATOM 809 N N . GLY A 1 98 ? 4.387 -23 -7.148 1 98.31 98 GLY A N 1
ATOM 810 C CA . GLY A 1 98 ? 4.598 -21.781 -6.391 1 98.31 98 GLY A CA 1
ATOM 811 C C . GLY A 1 98 ? 6.043 -21.578 -5.977 1 98.31 98 GLY A C 1
ATOM 812 O O . GLY A 1 98 ? 6.578 -20.469 -6.098 1 98.31 98 GLY A O 1
ATOM 813 N N . SER A 1 99 ? 6.617 -22.641 -5.562 1 98.5 99 SER A N 1
ATOM 814 C CA . SER A 1 99 ? 8.008 -22.578 -5.129 1 98.5 99 SER A CA 1
ATOM 815 C C . SER A 1 99 ? 8.938 -22.25 -6.293 1 98.5 99 SER A C 1
ATOM 817 O O . SER A 1 99 ? 9.859 -21.453 -6.152 1 98.5 99 SER A O 1
ATOM 819 N N . LEU A 1 100 ? 8.711 -22.844 -7.41 1 98.44 100 LEU A N 1
ATOM 820 C CA . LEU A 1 100 ? 9.539 -22.609 -8.586 1 98.44 100 LEU A CA 1
ATOM 821 C C . LEU A 1 100 ? 9.414 -21.156 -9.047 1 98.44 100 LEU A C 1
ATOM 823 O O . LEU A 1 100 ? 10.414 -20.516 -9.375 1 98.44 100 LEU A O 1
ATOM 827 N N . LEU A 1 101 ? 8.211 -20.672 -9.102 1 98.81 101 LEU A N 1
ATOM 828 C CA . LEU A 1 101 ? 7.969 -19.281 -9.477 1 98.81 101 LEU A CA 1
ATOM 829 C C . LEU A 1 101 ? 8.633 -18.328 -8.492 1 98.81 101 LEU A C 1
ATOM 831 O O . LEU A 1 101 ? 9.273 -17.344 -8.891 1 98.81 101 LEU A O 1
ATOM 835 N N . MET A 1 102 ? 8.477 -18.625 -7.223 1 98.81 102 MET A N 1
ATOM 836 C CA . MET A 1 102 ? 9.055 -17.797 -6.168 1 98.81 102 MET A CA 1
ATOM 837 C C . MET A 1 102 ? 10.57 -17.734 -6.297 1 98.81 102 MET A C 1
ATOM 839 O O . MET A 1 102 ? 11.156 -16.656 -6.23 1 98.81 102 MET A O 1
ATOM 843 N N . LYS A 1 103 ? 11.172 -18.828 -6.496 1 98.62 103 LYS A N 1
ATOM 844 C CA . LYS A 1 103 ? 12.625 -18.875 -6.684 1 98.62 103 LYS A CA 1
ATOM 845 C C . LYS A 1 103 ? 13.047 -18 -7.855 1 98.62 103 LYS A C 1
ATOM 847 O O . LYS A 1 103 ? 14 -17.219 -7.746 1 98.62 103 LYS A O 1
ATOM 852 N N . ARG A 1 104 ? 12.367 -18.125 -8.93 1 98.62 104 ARG A N 1
ATOM 853 C CA . ARG A 1 104 ? 12.695 -17.344 -10.117 1 98.62 104 ARG A CA 1
ATOM 854 C C . ARG A 1 104 ? 12.531 -15.852 -9.852 1 98.62 104 ARG A C 1
ATOM 856 O O . ARG A 1 104 ? 13.352 -15.039 -10.289 1 98.62 104 ARG A O 1
ATOM 863 N N . ALA A 1 105 ? 11.453 -15.484 -9.203 1 98.69 105 ALA A N 1
ATOM 864 C CA . ALA A 1 105 ? 11.188 -14.078 -8.898 1 98.69 105 ALA A CA 1
ATOM 865 C C . ALA A 1 105 ? 12.266 -13.5 -7.988 1 98.69 105 ALA A C 1
ATOM 867 O O . ALA A 1 105 ? 12.719 -12.367 -8.195 1 98.69 105 ALA A O 1
ATOM 868 N N . ILE A 1 106 ? 12.664 -14.25 -7 1 98.69 106 ILE A N 1
ATOM 869 C CA . ILE A 1 106 ? 13.695 -13.797 -6.07 1 98.69 106 ILE A CA 1
ATOM 870 C C . ILE A 1 106 ? 15.016 -13.609 -6.812 1 98.69 106 ILE A C 1
ATOM 872 O O . ILE A 1 106 ? 15.711 -12.602 -6.621 1 98.69 106 ILE A O 1
ATOM 876 N N . GLU A 1 107 ? 15.344 -14.547 -7.656 1 98.31 107 GLU A N 1
ATOM 877 C CA . GLU A 1 107 ? 16.547 -14.43 -8.469 1 98.31 107 GLU A CA 1
ATOM 878 C C . GLU A 1 107 ? 16.5 -13.188 -9.359 1 98.31 107 GLU A C 1
ATOM 880 O O . GLU A 1 107 ? 17.469 -12.438 -9.438 1 98.31 107 GLU A O 1
ATOM 885 N N . ALA A 1 108 ? 15.414 -13.008 -10.016 1 98.5 108 ALA A N 1
ATOM 886 C CA . ALA A 1 108 ? 15.25 -11.836 -10.875 1 98.5 108 ALA A CA 1
ATOM 887 C C . ALA A 1 108 ? 15.367 -10.547 -10.078 1 98.5 108 ALA A C 1
ATOM 889 O O . ALA A 1 108 ? 15.984 -9.578 -10.539 1 98.5 108 ALA A O 1
ATOM 890 N N . ALA A 1 109 ? 14.734 -10.523 -8.93 1 98.56 109 ALA A N 1
ATOM 891 C CA . ALA A 1 109 ? 14.789 -9.336 -8.07 1 98.56 109 ALA A CA 1
ATOM 892 C C . ALA A 1 109 ? 16.234 -8.969 -7.75 1 98.56 109 ALA A C 1
ATOM 894 O O . ALA A 1 109 ? 16.594 -7.789 -7.793 1 98.56 109 ALA A O 1
ATOM 895 N N . LYS A 1 110 ? 17 -9.969 -7.441 1 97.94 110 LYS A N 1
ATOM 896 C CA . LYS A 1 110 ? 18.406 -9.758 -7.164 1 97.94 110 LYS A CA 1
ATOM 897 C C . LYS A 1 110 ? 19.125 -9.164 -8.375 1 97.94 110 LYS A C 1
ATOM 899 O O . LYS A 1 110 ? 19.875 -8.195 -8.25 1 97.94 110 LYS A O 1
ATOM 904 N N . GLU A 1 111 ? 18.875 -9.727 -9.484 1 97.62 111 GLU A N 1
ATOM 905 C CA . GLU A 1 111 ? 19.516 -9.281 -10.719 1 97.62 111 GLU A CA 1
ATOM 906 C C . GLU A 1 111 ? 19.141 -7.84 -11.055 1 97.62 111 GLU A C 1
ATOM 908 O O . GLU A 1 111 ? 19.953 -7.078 -11.555 1 97.62 111 GLU A O 1
ATOM 913 N N . ILE A 1 112 ? 17.906 -7.488 -10.812 1 97.94 112 ILE A N 1
ATOM 914 C CA . ILE A 1 112 ? 17.359 -6.172 -11.141 1 97.94 112 ILE A CA 1
ATOM 915 C C . ILE A 1 112 ? 17.906 -5.133 -10.164 1 97.94 112 ILE A C 1
ATOM 917 O O . ILE A 1 112 ? 18.031 -3.951 -10.508 1 97.94 112 ILE A O 1
ATOM 921 N N . GLY A 1 113 ? 18.172 -5.629 -8.906 1 97.75 113 GLY A N 1
ATOM 922 C CA . GLY A 1 113 ? 18.734 -4.723 -7.926 1 97.75 113 GLY A CA 1
ATOM 923 C C . GLY A 1 113 ? 17.766 -4.367 -6.809 1 97.75 113 GLY A C 1
ATOM 924 O O . GLY A 1 113 ? 18 -3.416 -6.062 1 97.75 113 GLY A O 1
ATOM 925 N N . PHE A 1 114 ? 16.719 -5.062 -6.758 1 98.5 114 PHE A N 1
ATOM 926 C CA . PHE A 1 114 ? 15.859 -4.879 -5.602 1 98.5 114 PHE A CA 1
ATOM 927 C C . PHE A 1 114 ? 16.547 -5.336 -4.324 1 98.5 114 PHE A C 1
ATOM 929 O O . PHE A 1 114 ? 17.375 -6.25 -4.355 1 98.5 114 PHE A O 1
ATOM 936 N N . LYS A 1 115 ? 16.188 -4.719 -3.191 1 98.62 115 LYS A N 1
ATOM 937 C CA . LYS A 1 115 ? 16.766 -5.047 -1.895 1 98.62 115 LYS A CA 1
ATOM 938 C C . LYS A 1 115 ? 15.742 -5.695 -0.974 1 98.62 115 LYS A C 1
ATOM 940 O O . LYS A 1 115 ? 16.109 -6.375 -0.01 1 98.62 115 LYS A O 1
ATOM 945 N N . ASN A 1 116 ? 14.508 -5.426 -1.254 1 98.81 116 ASN A N 1
ATOM 946 C CA . ASN A 1 116 ? 13.406 -5.938 -0.444 1 98.81 116 ASN A CA 1
ATOM 947 C C . ASN A 1 116 ? 12.273 -6.473 -1.313 1 98.81 116 ASN A C 1
ATOM 949 O O . ASN A 1 116 ? 11.938 -5.875 -2.336 1 98.81 116 ASN A O 1
ATOM 953 N N . LEU A 1 117 ? 11.742 -7.578 -0.918 1 98.88 117 LEU A N 1
ATOM 954 C CA . LEU A 1 117 ? 10.492 -8.086 -1.477 1 98.88 117 LEU A CA 1
ATOM 955 C C . LEU A 1 117 ? 9.406 -8.141 -0.412 1 98.88 117 LEU A C 1
ATOM 957 O O . LEU A 1 117 ? 9.672 -8.5 0.738 1 98.88 117 LEU A O 1
ATOM 961 N N . VAL A 1 118 ? 8.211 -7.762 -0.757 1 98.94 118 VAL A N 1
ATOM 962 C CA . VAL A 1 118 ? 7.07 -7.793 0.146 1 98.94 118 VAL A CA 1
ATOM 963 C C . VAL A 1 118 ? 5.949 -8.633 -0.467 1 98.94 118 VAL A C 1
ATOM 965 O O . VAL A 1 118 ? 5.594 -8.445 -1.633 1 98.94 118 VAL A O 1
ATOM 968 N N . ALA A 1 119 ? 5.465 -9.57 0.226 1 98.88 119 ALA A N 1
ATOM 969 C CA . ALA A 1 119 ? 4.262 -10.32 -0.133 1 98.88 119 ALA A CA 1
ATOM 970 C C . ALA A 1 119 ? 3.102 -9.969 0.795 1 98.88 119 ALA A C 1
ATOM 972 O O . ALA A 1 119 ? 3.264 -9.945 2.018 1 98.88 119 ALA A O 1
ATOM 973 N N . VAL A 1 120 ? 1.961 -9.664 0.272 1 98.88 120 VAL A N 1
ATOM 974 C CA . VAL A 1 120 ? 0.738 -9.375 1.014 1 98.88 120 VAL A CA 1
ATOM 975 C C . VAL A 1 120 ? -0.187 -10.594 0.971 1 98.88 120 VAL A C 1
ATOM 977 O O . VAL A 1 120 ? -0.666 -10.977 -0.097 1 98.88 120 VAL A O 1
ATOM 980 N N . VAL A 1 121 ? -0.392 -11.211 2.109 1 98.88 121 VAL A N 1
ATOM 981 C CA . VAL A 1 121 ? -1.061 -12.508 2.174 1 98.88 121 VAL A CA 1
ATOM 982 C C . VAL A 1 121 ? -2.191 -12.453 3.199 1 98.88 121 VAL A C 1
ATOM 984 O O . VAL A 1 121 ? -1.989 -12.016 4.336 1 98.88 121 VAL A O 1
ATOM 987 N N . PHE A 1 122 ? -3.4 -12.844 2.758 1 98.81 122 PHE A N 1
ATOM 988 C CA . PHE A 1 122 ? -4.461 -12.984 3.75 1 98.81 122 PHE A CA 1
ATOM 989 C C . PHE A 1 122 ? -4.004 -13.867 4.906 1 98.81 122 PHE A C 1
ATOM 991 O O . PHE A 1 122 ? -3.318 -14.867 4.691 1 98.81 122 PHE A O 1
ATOM 998 N N . ASP A 1 123 ? -4.441 -13.484 6.121 1 98.38 123 ASP A N 1
ATOM 999 C CA . ASP A 1 123 ? -4 -14.242 7.285 1 98.38 123 ASP A CA 1
ATOM 1000 C C . ASP A 1 123 ? -4.688 -15.609 7.344 1 98.38 123 ASP A C 1
ATOM 1002 O O . ASP A 1 123 ? -4.262 -16.484 8.094 1 98.38 123 ASP A O 1
ATOM 1006 N N . THR A 1 124 ? -5.629 -15.906 6.473 1 98.25 124 THR A N 1
ATOM 1007 C CA . THR A 1 124 ? -6.316 -17.188 6.367 1 98.25 124 THR A CA 1
ATOM 1008 C C . THR A 1 124 ? -5.668 -18.062 5.301 1 98.25 124 THR A C 1
ATOM 1010 O O . THR A 1 124 ? -5.977 -19.25 5.191 1 98.25 124 THR A O 1
ATOM 1013 N N . ASN A 1 125 ? -4.859 -17.484 4.449 1 98 125 ASN A N 1
ATOM 1014 C CA . ASN A 1 125 ? -4.238 -18.203 3.344 1 98 125 ASN A CA 1
ATOM 10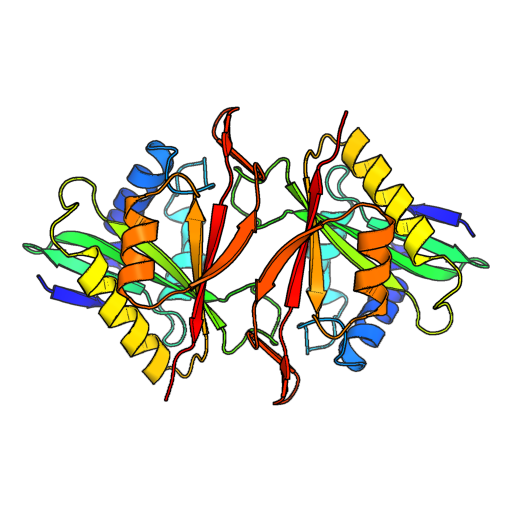15 C C . ASN A 1 125 ? -3.025 -19 3.811 1 98 125 ASN A C 1
ATOM 1017 O O . ASN A 1 125 ? -1.885 -18.625 3.539 1 98 125 ASN A O 1
ATOM 1021 N N . ILE A 1 126 ? -3.26 -20.109 4.352 1 97.38 126 ILE A N 1
ATOM 1022 C CA . ILE A 1 126 ? -2.236 -20.922 5.004 1 97.38 126 ILE A CA 1
ATOM 1023 C C . ILE A 1 126 ? -1.196 -21.359 3.977 1 97.38 126 ILE A C 1
ATOM 1025 O O . ILE A 1 126 ? 0.002 -21.375 4.266 1 97.38 126 ILE A O 1
ATOM 1029 N N . CYS A 1 127 ? -1.603 -21.703 2.818 1 97.19 127 CYS A N 1
ATOM 1030 C CA . CYS A 1 127 ? -0.703 -22.188 1.778 1 97.19 127 CYS A CA 1
ATOM 1031 C C . CYS A 1 127 ? 0.304 -21.125 1.385 1 97.19 127 CYS A C 1
ATOM 1033 O O . CYS A 1 127 ? 1.503 -21.391 1.294 1 97.19 127 CYS A O 1
ATOM 1035 N N . SER A 1 128 ? -0.147 -19.922 1.125 1 98.44 128 SER A N 1
ATOM 1036 C CA . SER A 1 128 ? 0.753 -18.828 0.762 1 98.44 128 SER A CA 1
ATOM 1037 C C . SER A 1 128 ? 1.683 -18.484 1.917 1 98.44 128 SER A C 1
ATOM 1039 O O . SER A 1 128 ? 2.855 -18.172 1.702 1 98.44 128 SER A O 1
ATOM 1041 N N . ARG A 1 129 ? 1.148 -18.484 3.139 1 98.5 129 ARG A N 1
ATOM 1042 C CA . ARG A 1 129 ? 1.981 -18.234 4.309 1 98.5 129 ARG A CA 1
ATOM 1043 C C . ARG A 1 129 ? 3.139 -19.219 4.387 1 98.5 129 ARG A C 1
ATOM 1045 O O . ARG A 1 129 ? 4.281 -18.828 4.629 1 98.5 129 ARG A O 1
ATOM 1052 N N . LYS A 1 130 ? 2.83 -20.469 4.184 1 98.25 130 LYS A N 1
ATOM 1053 C CA . LYS A 1 130 ? 3.861 -21.5 4.188 1 98.25 130 LYS A CA 1
ATOM 1054 C C . LYS A 1 130 ? 4.875 -21.266 3.072 1 98.25 130 LYS A C 1
ATOM 1056 O O . LYS A 1 130 ? 6.078 -21.469 3.27 1 98.25 130 LYS A O 1
ATOM 1061 N N . LEU A 1 131 ? 4.406 -20.891 1.917 1 98.62 131 LEU A N 1
ATOM 1062 C CA . LEU A 1 131 ? 5.266 -20.688 0.758 1 98.62 131 LEU A CA 1
ATOM 1063 C C . LEU A 1 131 ? 6.281 -19.578 1.028 1 98.62 131 LEU A C 1
ATOM 1065 O O . LEU A 1 131 ? 7.48 -19.766 0.804 1 98.62 131 LEU A O 1
ATOM 1069 N N . VAL A 1 132 ? 5.793 -18.406 1.468 1 98.75 132 VAL A N 1
ATOM 1070 C CA . VAL A 1 132 ? 6.711 -17.297 1.673 1 98.75 132 VAL A CA 1
ATOM 1071 C C . VAL A 1 132 ? 7.68 -17.625 2.807 1 98.75 132 VAL A C 1
ATOM 1073 O O . VAL A 1 132 ? 8.867 -17.297 2.729 1 98.75 132 VAL A O 1
ATOM 1076 N N . LYS A 1 133 ? 7.191 -18.25 3.859 1 98.56 133 LYS A N 1
ATOM 1077 C CA . LYS A 1 133 ? 8.07 -18.672 4.949 1 98.56 133 LYS A CA 1
ATOM 1078 C C . LYS A 1 133 ? 9.164 -19.609 4.441 1 98.56 133 LYS A C 1
ATOM 1080 O O . LYS A 1 133 ? 10.336 -19.453 4.797 1 98.56 133 LYS A O 1
ATOM 1085 N N . LYS A 1 134 ? 8.773 -20.531 3.668 1 98.44 134 LYS A N 1
ATOM 1086 C CA . LYS A 1 134 ? 9.711 -21.484 3.09 1 98.44 134 LYS A CA 1
ATOM 1087 C C . LYS A 1 134 ? 10.836 -20.781 2.34 1 98.44 134 LYS A C 1
ATOM 1089 O O . LYS A 1 134 ? 11.969 -21.266 2.309 1 98.44 134 LYS A O 1
ATOM 1094 N N . HIS A 1 135 ? 10.539 -19.656 1.786 1 98.56 135 HIS A N 1
ATOM 1095 C CA . HIS A 1 135 ? 11.508 -18.969 0.949 1 98.56 135 HIS A CA 1
ATOM 1096 C C . HIS A 1 135 ? 12.156 -17.812 1.704 1 98.56 135 HIS A C 1
ATOM 1098 O O . HIS A 1 135 ? 12.75 -16.922 1.093 1 98.56 135 HIS A O 1
ATOM 1104 N N . GLY A 1 136 ? 11.977 -17.766 2.996 1 98.5 136 GLY A N 1
ATOM 1105 C CA . GLY A 1 136 ? 12.805 -16.906 3.828 1 98.5 136 GLY A CA 1
ATOM 1106 C C . GLY A 1 136 ? 12.125 -15.602 4.203 1 98.5 136 GLY A C 1
ATOM 1107 O O . GLY A 1 136 ? 12.711 -14.766 4.891 1 98.5 136 GLY A O 1
ATOM 1108 N N . PHE A 1 137 ? 10.922 -15.422 3.758 1 98.88 137 PHE A N 1
ATOM 1109 C CA . PHE A 1 137 ? 10.203 -14.234 4.188 1 98.88 137 PHE A CA 1
ATOM 1110 C C . PHE A 1 137 ? 9.898 -14.289 5.68 1 98.88 137 PHE A C 1
ATOM 1112 O O . PHE A 1 137 ? 9.664 -15.367 6.23 1 98.88 137 PHE A O 1
ATOM 1119 N N . LYS A 1 138 ? 9.891 -13.109 6.277 1 98.81 138 LYS A N 1
ATOM 1120 C CA . LYS A 1 138 ? 9.516 -12.961 7.68 1 98.81 138 LYS A CA 1
ATOM 1121 C C . LYS A 1 138 ? 8.266 -12.102 7.832 1 98.81 138 LYS A C 1
ATOM 1123 O O . LYS A 1 138 ? 7.988 -11.242 6.992 1 98.81 138 LYS A O 1
ATOM 1128 N N . LEU A 1 139 ? 7.527 -12.328 8.891 1 98.88 139 LEU A N 1
ATOM 1129 C CA . LEU A 1 139 ? 6.336 -11.539 9.156 1 98.88 139 LEU A CA 1
ATOM 1130 C C . LEU A 1 139 ? 6.711 -10.141 9.641 1 98.88 139 LEU A C 1
ATOM 1132 O O . LEU A 1 139 ? 7.258 -9.977 10.734 1 98.88 139 LEU A O 1
ATOM 1136 N N . TRP A 1 140 ? 6.422 -9.164 8.82 1 98.94 140 TRP A N 1
ATOM 1137 C CA . TRP A 1 140 ? 6.77 -7.785 9.148 1 98.94 140 TRP A CA 1
ATOM 1138 C C . TRP A 1 140 ? 5.574 -7.047 9.742 1 98.94 140 TRP A C 1
ATOM 1140 O O . TRP A 1 140 ? 5.738 -6.043 10.438 1 98.94 140 TRP A O 1
ATOM 1150 N N . GLY A 1 141 ? 4.391 -7.508 9.453 1 98.88 141 GLY A N 1
ATOM 1151 C CA . GLY A 1 141 ? 3.211 -6.84 9.984 1 98.88 141 GLY A CA 1
ATOM 1152 C C . GLY A 1 141 ? 1.936 -7.637 9.781 1 98.88 141 GLY A C 1
ATOM 1153 O O . GLY A 1 141 ? 1.833 -8.43 8.852 1 98.88 141 GLY A O 1
ATOM 1154 N N . HIS A 1 142 ? 0.996 -7.445 10.633 1 98.88 142 HIS A N 1
ATOM 1155 C CA . HIS A 1 142 ? -0.346 -8.016 10.578 1 98.88 142 HIS A CA 1
ATOM 1156 C C . HIS A 1 142 ? -1.41 -6.926 10.695 1 98.88 142 HIS A C 1
ATOM 1158 O O . HIS A 1 142 ? -1.413 -6.156 11.656 1 98.88 142 HIS A O 1
ATOM 1164 N N . MET A 1 143 ? -2.236 -6.855 9.719 1 98.81 143 MET A N 1
ATOM 1165 C CA . MET A 1 143 ? -3.354 -5.918 9.641 1 98.81 143 MET A CA 1
ATOM 1166 C C . MET A 1 143 ? -4.668 -6.609 9.984 1 98.81 143 MET A C 1
ATOM 1168 O O . MET A 1 143 ? -5.293 -7.23 9.125 1 98.81 143 MET A O 1
ATOM 1172 N N . PRO A 1 144 ? -5.145 -6.457 11.18 1 98.62 144 PRO A N 1
ATOM 1173 C CA . PRO A 1 144 ? -6.277 -7.27 11.625 1 98.62 144 PRO A CA 1
ATOM 1174 C C . PRO A 1 144 ? -7.613 -6.762 11.086 1 98.62 144 PRO A C 1
ATOM 1176 O O . PRO A 1 144 ? -7.898 -5.562 11.164 1 98.62 144 PRO A O 1
ATOM 1179 N N . ASP A 1 145 ? -8.422 -7.629 10.484 1 98.12 145 ASP A N 1
ATOM 1180 C CA . ASP A 1 145 ? -9.828 -7.375 10.164 1 98.12 145 ASP A CA 1
ATOM 1181 C C . ASP A 1 145 ? -9.969 -6.152 9.258 1 98.12 145 ASP A C 1
ATOM 1183 O O . ASP A 1 145 ? -10.836 -5.305 9.492 1 98.12 145 ASP A O 1
ATOM 1187 N N . THR A 1 146 ? -9.102 -6.035 8.258 1 98.69 146 THR A N 1
ATOM 1188 C CA . THR A 1 146 ? -9.094 -4.812 7.465 1 98.69 146 THR A CA 1
ATOM 1189 C C . THR A 1 146 ? -9.633 -5.07 6.062 1 98.69 146 THR A C 1
ATOM 1191 O O . THR A 1 146 ? -9.766 -4.145 5.262 1 98.69 146 THR A O 1
ATOM 1194 N N . VAL A 1 147 ? -9.844 -6.285 5.766 1 98.75 147 VAL A N 1
ATOM 1195 C CA . VAL A 1 147 ? -10.352 -6.664 4.453 1 98.75 147 VAL A CA 1
ATOM 1196 C C . VAL A 1 147 ? -11.789 -7.16 4.586 1 98.75 147 VAL A C 1
ATOM 1198 O O . VAL A 1 147 ? -12.086 -8.008 5.43 1 98.75 147 VAL A O 1
ATOM 1201 N N . ASP A 1 148 ? -12.656 -6.59 3.783 1 98.62 148 ASP A N 1
ATOM 1202 C CA . ASP A 1 148 ? -14.039 -7.051 3.73 1 98.62 148 ASP A CA 1
ATOM 1203 C C . ASP A 1 148 ? -14.281 -7.922 2.5 1 98.62 148 ASP A C 1
ATOM 1205 O O . ASP A 1 148 ? -14.227 -7.438 1.369 1 98.62 148 ASP A O 1
ATOM 1209 N N . ILE A 1 149 ? -14.469 -9.141 2.689 1 98.56 149 ILE A N 1
ATOM 1210 C CA . ILE A 1 149 ? -14.812 -10.078 1.623 1 98.56 149 ILE A CA 1
ATOM 1211 C C . ILE A 1 149 ? -16.281 -10.5 1.762 1 98.56 149 ILE A C 1
ATOM 1213 O O . ILE A 1 149 ? -16.594 -11.391 2.553 1 98.56 149 ILE A O 1
ATOM 1217 N N . ASP A 1 150 ? -17.156 -9.867 1.018 1 97.5 150 ASP A N 1
ATOM 1218 C CA . ASP A 1 150 ? -18.578 -10.164 0.996 1 97.5 150 ASP A CA 1
ATOM 1219 C C . ASP A 1 150 ? -19.172 -10.156 2.406 1 97.5 150 ASP A C 1
ATOM 1221 O O . ASP A 1 150 ? -19.891 -11.07 2.791 1 97.5 150 ASP A O 1
ATOM 1225 N N . GLY A 1 151 ? -18.75 -9.25 3.15 1 97 151 GLY A N 1
ATOM 1226 C CA . GLY A 1 151 ? -19.328 -9.055 4.477 1 97 151 GLY A CA 1
ATOM 1227 C C . GLY A 1 151 ? -18.5 -9.695 5.574 1 97 151 GLY A C 1
ATOM 1228 O O . GLY A 1 151 ? -18.75 -9.469 6.762 1 97 151 GLY A O 1
ATOM 1229 N N . GLN A 1 152 ? -17.562 -10.469 5.203 1 97.44 152 GLN A N 1
ATOM 1230 C CA . GLN A 1 152 ? -16.656 -11.07 6.176 1 97.44 152 GLN A CA 1
ATOM 1231 C C . GLN A 1 152 ? -15.367 -10.273 6.297 1 97.44 152 GLN A C 1
ATOM 1233 O O . GLN A 1 152 ? -14.727 -9.969 5.293 1 97.44 152 GLN A O 1
ATOM 1238 N N . SER A 1 153 ? -15.07 -9.969 7.59 1 97.25 153 SER A N 1
ATOM 1239 C CA . SER A 1 153 ? -13.844 -9.219 7.859 1 97.25 153 SER A CA 1
ATOM 1240 C C . SER A 1 153 ? -12.68 -10.156 8.148 1 97.25 153 SER A C 1
ATOM 1242 O O . SER A 1 153 ? -12.75 -10.984 9.055 1 97.25 153 SER A O 1
ATOM 1244 N N . ILE A 1 154 ? -11.625 -10.023 7.355 1 98.25 154 ILE A N 1
ATOM 1245 C CA . ILE A 1 154 ? -10.43 -10.82 7.609 1 98.25 154 ILE A CA 1
ATOM 1246 C C . ILE A 1 154 ? -9.203 -9.914 7.637 1 98.25 154 ILE A C 1
ATOM 1248 O O . ILE A 1 154 ? -9.281 -8.75 7.25 1 98.25 154 ILE A O 1
ATOM 1252 N N . GLY A 1 155 ? -8.133 -10.453 8.203 1 98.75 155 GLY A N 1
ATOM 1253 C CA . GLY A 1 155 ? -6.875 -9.727 8.219 1 98.75 155 GLY A CA 1
ATOM 1254 C C . GLY A 1 155 ? -5.93 -10.156 7.109 1 98.75 155 GLY A C 1
ATOM 1255 O O . GLY A 1 155 ? -6.25 -11.047 6.32 1 98.75 155 GLY A O 1
ATOM 1256 N N . PHE A 1 156 ? -4.883 -9.461 6.98 1 98.88 156 PHE A N 1
ATOM 1257 C CA . PHE A 1 156 ? -3.805 -9.852 6.078 1 98.88 156 PHE A CA 1
ATOM 1258 C C . PHE A 1 156 ? -2.447 -9.477 6.66 1 98.88 156 PHE A C 1
ATOM 1260 O O . PHE A 1 156 ? -2.371 -8.742 7.645 1 98.88 156 PHE A O 1
ATOM 1267 N N . ASP A 1 157 ? -1.427 -10.109 6.062 1 98.88 157 ASP A N 1
ATOM 1268 C CA . ASP A 1 157 ? -0.059 -9.961 6.555 1 98.88 157 ASP A CA 1
ATOM 1269 C C . ASP A 1 157 ? 0.836 -9.32 5.496 1 98.88 157 ASP A C 1
ATOM 1271 O O . ASP A 1 157 ? 0.651 -9.547 4.297 1 98.88 157 ASP A O 1
ATOM 1275 N N . TYR A 1 158 ? 1.76 -8.523 5.984 1 98.94 158 TYR A N 1
ATOM 1276 C CA . TYR A 1 158 ? 2.939 -8.18 5.195 1 98.94 158 TYR A CA 1
ATOM 1277 C C . TYR A 1 158 ? 4.105 -9.102 5.527 1 98.94 158 TYR A C 1
ATOM 1279 O O . TYR A 1 158 ? 4.598 -9.109 6.656 1 98.94 158 TYR A O 1
ATOM 1287 N N . TRP A 1 159 ? 4.512 -9.883 4.566 1 98.94 159 TRP A N 1
ATOM 1288 C CA . TRP A 1 159 ? 5.699 -10.727 4.66 1 98.94 159 TRP A CA 1
ATOM 1289 C C . TRP A 1 159 ? 6.859 -10.117 3.875 1 98.94 159 TRP A C 1
ATOM 1291 O O . TRP A 1 159 ? 6.723 -9.812 2.689 1 98.94 159 TRP A O 1
ATOM 1301 N N . GLY A 1 160 ? 7.98 -9.898 4.574 1 98.88 160 GLY A N 1
ATOM 1302 C CA . GLY A 1 160 ? 9.102 -9.25 3.922 1 98.88 160 GLY A CA 1
ATOM 1303 C C . GLY A 1 160 ? 10.328 -10.141 3.807 1 98.88 160 GLY A C 1
ATOM 1304 O O . GLY A 1 160 ? 10.555 -11 4.664 1 98.88 160 GLY A O 1
ATOM 1305 N N . LEU A 1 161 ? 11.078 -9.969 2.756 1 98.81 161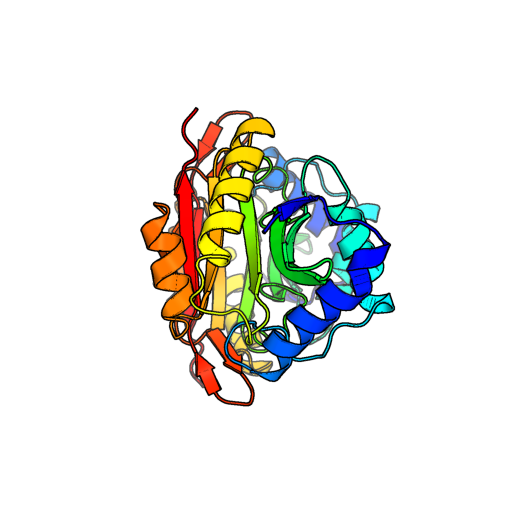 LEU A N 1
ATOM 1306 C CA . LEU A 1 161 ? 12.352 -10.641 2.514 1 98.81 161 LEU A CA 1
ATOM 1307 C C . LEU A 1 161 ? 13.438 -9.633 2.16 1 98.81 161 LEU A C 1
ATOM 1309 O O . LEU A 1 161 ? 13.281 -8.852 1.217 1 98.81 161 LEU A O 1
ATOM 1313 N N . LYS A 1 162 ? 14.469 -9.586 2.922 1 98.5 162 LYS A N 1
ATOM 1314 C CA . LYS A 1 162 ? 15.664 -8.836 2.551 1 98.5 162 LYS A CA 1
ATOM 1315 C C . LYS A 1 162 ? 16.531 -9.625 1.567 1 98.5 162 LYS A C 1
ATOM 1317 O O . LYS A 1 162 ? 16.922 -10.758 1.854 1 98.5 162 LYS A O 1
ATOM 1322 N N . ILE A 1 163 ? 16.688 -8.977 0.422 1 95.75 163 ILE A N 1
ATOM 1323 C CA . ILE A 1 163 ? 17.5 -9.641 -0.591 1 95.75 163 ILE A CA 1
ATOM 1324 C C . ILE A 1 163 ? 18.969 -9.336 -0.352 1 95.75 163 ILE A C 1
ATOM 1326 O O . ILE A 1 163 ? 19.359 -8.164 -0.306 1 95.75 163 ILE A O 1
ATOM 1330 N N . GLU A 1 164 ? 19.688 -10.266 -0.021 1 81.88 164 GLU A N 1
ATOM 1331 C CA . GLU A 1 164 ? 21.125 -10.141 0.19 1 81.88 164 GLU A CA 1
ATOM 1332 C C . GLU A 1 164 ? 21.891 -10.195 -1.132 1 81.88 164 GLU A C 1
ATOM 1334 O O . GLU A 1 164 ? 21.5 -10.922 -2.051 1 81.88 164 GLU A O 1
ATOM 1339 N N . LYS A 1 165 ? 22.828 -9.336 -1.36 1 64.12 165 LYS A N 1
ATOM 1340 C CA . LYS A 1 165 ? 23.734 -9.5 -2.502 1 64.12 165 LYS A CA 1
ATOM 1341 C C . LYS A 1 165 ? 24.609 -10.742 -2.34 1 64.12 165 LYS A C 1
ATOM 1343 O O . LYS A 1 165 ? 24.922 -11.141 -1.217 1 64.12 165 LYS A O 1
ATOM 1348 N N . MET B 1 1 ? -8.328 29.156 14.812 1 91.94 1 MET B N 1
ATOM 1349 C CA . MET B 1 1 ? -8.016 28.078 13.875 1 91.94 1 MET B CA 1
ATOM 1350 C C . MET B 1 1 ? -9.289 27.375 13.414 1 91.94 1 MET B C 1
ATOM 1352 O O . MET B 1 1 ? -10.164 27.078 14.227 1 91.94 1 MET B O 1
ATOM 1356 N N . GLU B 1 2 ? -9.422 27.266 12.156 1 96.75 2 GLU B N 1
ATOM 1357 C CA . GLU B 1 2 ? -10.586 26.625 11.547 1 96.75 2 GLU B CA 1
ATOM 1358 C C . GLU B 1 2 ? -10.195 25.359 10.789 1 96.75 2 GLU B C 1
ATOM 1360 O O . GLU B 1 2 ? -9.172 25.344 10.094 1 96.75 2 GLU B O 1
ATOM 1365 N N . ILE B 1 3 ? -10.969 24.266 11.008 1 98.56 3 ILE B N 1
ATOM 1366 C CA . ILE B 1 3 ? -10.828 23.062 10.195 1 98.56 3 ILE B CA 1
ATOM 1367 C C . ILE B 1 3 ? -12 22.953 9.219 1 98.56 3 ILE B C 1
ATOM 1369 O O . ILE B 1 3 ? -13.164 22.969 9.641 1 98.56 3 ILE B O 1
ATOM 1373 N N . ARG B 1 4 ? -11.719 22.875 8.008 1 98.31 4 ARG B N 1
ATOM 1374 C CA . ARG B 1 4 ? -12.773 22.797 7.004 1 98.31 4 ARG B CA 1
ATOM 1375 C C . ARG B 1 4 ? -12.32 21.969 5.805 1 98.31 4 ARG B C 1
ATOM 1377 O O . ARG B 1 4 ? -11.148 21.594 5.707 1 98.31 4 ARG B O 1
ATOM 1384 N N . LEU B 1 5 ? -13.281 21.672 4.887 1 98.56 5 LEU B N 1
ATOM 1385 C CA . LEU B 1 5 ? -12.945 20.969 3.652 1 98.56 5 LEU B CA 1
ATOM 1386 C C . LEU B 1 5 ? -12.094 21.859 2.742 1 98.56 5 LEU B C 1
ATOM 1388 O O . LEU B 1 5 ? -12.266 23.078 2.715 1 98.56 5 LEU B O 1
ATOM 1392 N N . VAL B 1 6 ? -11.258 21.281 1.991 1 98.69 6 VAL B N 1
ATOM 1393 C CA . VAL B 1 6 ? -10.383 21.969 1.052 1 98.69 6 VAL B CA 1
ATOM 1394 C C . VAL B 1 6 ? -11.219 22.625 -0.041 1 98.69 6 VAL B C 1
ATOM 1396 O O . VAL B 1 6 ? -12.281 22.125 -0.411 1 98.69 6 VAL B O 1
ATOM 1399 N N . GLN B 1 7 ? -10.789 23.719 -0.476 1 98 7 GLN B N 1
ATOM 1400 C CA . GLN B 1 7 ? -11.336 24.422 -1.636 1 98 7 GLN B CA 1
ATOM 1401 C C . GLN B 1 7 ? -10.266 24.641 -2.699 1 98 7 GLN B C 1
ATOM 1403 O O . GLN B 1 7 ? -9.07 24.578 -2.406 1 98 7 GLN B O 1
ATOM 1408 N N . GLU B 1 8 ? -10.719 24.875 -3.914 1 97.88 8 GLU B N 1
ATOM 1409 C CA . GLU B 1 8 ? -9.781 25.062 -5.016 1 97.88 8 GLU B CA 1
ATOM 1410 C C . GLU B 1 8 ? -8.75 26.141 -4.691 1 97.88 8 GLU B C 1
ATOM 1412 O O . GLU B 1 8 ? -7.574 26.016 -5.043 1 97.88 8 GLU B O 1
ATOM 1417 N N . LYS B 1 9 ? -9.125 27.141 -4.039 1 97.88 9 LYS B N 1
ATOM 1418 C CA . LYS B 1 9 ? -8.234 28.25 -3.717 1 97.88 9 LYS B CA 1
ATOM 1419 C C . LYS B 1 9 ? -7.121 27.797 -2.771 1 97.88 9 LYS B C 1
ATOM 1421 O O . LYS B 1 9 ? -6.129 28.516 -2.594 1 97.88 9 LYS B O 1
ATOM 1426 N N . ASP B 1 10 ? -7.277 26.641 -2.104 1 98.5 10 ASP B N 1
ATOM 1427 C CA . ASP B 1 10 ? -6.324 26.141 -1.12 1 98.5 10 ASP B CA 1
ATOM 1428 C C . ASP B 1 10 ? -5.246 25.281 -1.786 1 98.5 10 ASP B C 1
ATOM 1430 O O . ASP B 1 10 ? -4.219 24.984 -1.176 1 98.5 10 ASP B O 1
ATOM 1434 N N . TYR B 1 11 ? -5.473 24.891 -3.053 1 98.69 11 TYR B N 1
ATOM 1435 C CA . TYR B 1 11 ? -4.711 23.812 -3.68 1 98.69 11 TYR B CA 1
ATOM 1436 C C . TYR B 1 11 ? -3.223 24.141 -3.701 1 98.69 11 TYR B C 1
ATOM 1438 O O . TYR B 1 11 ? -2.395 23.297 -3.338 1 98.69 11 TYR B O 1
ATOM 1446 N N . GLN B 1 12 ? -2.879 25.328 -4.098 1 98.62 12 GLN B N 1
ATOM 1447 C CA . GLN B 1 12 ? -1.466 25.672 -4.18 1 98.62 12 GLN B CA 1
ATOM 1448 C C . GLN B 1 12 ? -0.8 25.609 -2.809 1 98.62 12 GLN B C 1
ATOM 1450 O O . GLN B 1 12 ? 0.32 25.109 -2.68 1 98.62 12 GLN B O 1
ATOM 1455 N N . ARG B 1 13 ? -1.434 26.125 -1.825 1 98.81 13 ARG B N 1
ATOM 1456 C CA . ARG B 1 13 ? -0.866 26.109 -0.48 1 98.81 13 ARG B CA 1
ATOM 1457 C C . ARG B 1 13 ? -0.727 24.688 0.042 1 98.81 13 ARG B C 1
ATOM 1459 O O . ARG B 1 13 ? 0.24 24.359 0.736 1 98.81 13 ARG B O 1
ATOM 1466 N N . VAL B 1 14 ? -1.688 23.812 -0.255 1 98.88 14 VAL B N 1
ATOM 1467 C CA . VAL B 1 14 ? -1.602 22.391 0.076 1 98.88 14 VAL B CA 1
ATOM 1468 C C . VAL B 1 14 ? -0.329 21.797 -0.524 1 98.88 14 VAL B C 1
ATOM 1470 O O . VAL B 1 14 ? 0.434 21.125 0.169 1 98.88 14 VAL B O 1
ATOM 1473 N N . LEU B 1 15 ? -0.08 22.125 -1.766 1 98.88 15 LEU B N 1
ATOM 1474 C CA . LEU B 1 15 ? 1.102 21.609 -2.449 1 98.88 15 LEU B CA 1
ATOM 1475 C C . LEU B 1 15 ? 2.377 22.188 -1.84 1 98.88 15 LEU B C 1
ATOM 1477 O O . LEU B 1 15 ? 3.387 21.484 -1.729 1 98.88 15 LEU B O 1
ATOM 1481 N N . ASP B 1 16 ? 2.291 23.469 -1.479 1 98.88 16 ASP B N 1
ATOM 1482 C CA . ASP B 1 16 ? 3.451 24.078 -0.849 1 98.88 16 ASP B CA 1
ATOM 1483 C C . ASP B 1 16 ? 3.846 23.344 0.427 1 98.88 16 ASP B C 1
ATOM 1485 O O . ASP B 1 16 ? 5.031 23.109 0.676 1 98.88 16 ASP B O 1
ATOM 1489 N N . ILE B 1 17 ? 2.879 23 1.158 1 98.88 17 ILE B N 1
ATOM 1490 C CA . ILE B 1 17 ? 3.119 22.297 2.414 1 98.88 17 ILE B CA 1
ATOM 1491 C C . ILE B 1 17 ? 3.672 20.906 2.129 1 98.88 17 ILE B C 1
ATOM 1493 O O . ILE B 1 17 ? 4.633 20.469 2.766 1 98.88 17 ILE B O 1
ATOM 1497 N N . LEU B 1 18 ? 3.104 20.219 1.21 1 98.81 18 LEU B N 1
ATOM 1498 C CA . LEU B 1 18 ? 3.594 18.906 0.823 1 98.81 18 LEU B CA 1
ATOM 1499 C C . LEU B 1 18 ? 5.035 18.984 0.332 1 98.81 18 LEU B C 1
ATOM 1501 O O . LEU B 1 18 ? 5.879 18.172 0.732 1 98.81 18 LEU B O 1
ATOM 1505 N N . ASN B 1 19 ? 5.273 19.938 -0.48 1 98.88 19 ASN B N 1
ATOM 1506 C CA . ASN B 1 19 ? 6.602 20.078 -1.066 1 98.88 19 ASN B CA 1
ATOM 1507 C C . ASN B 1 19 ? 7.648 20.422 -0.01 1 98.88 19 ASN B C 1
ATOM 1509 O O . ASN B 1 19 ? 8.805 20 -0.112 1 98.88 19 ASN B O 1
ATOM 1513 N N . GLU B 1 20 ? 7.246 21.172 0.969 1 98.81 20 GLU B N 1
ATOM 1514 C CA . GLU B 1 20 ? 8.148 21.375 2.1 1 98.81 20 GLU B CA 1
ATOM 1515 C C . GLU B 1 20 ? 8.523 20.047 2.758 1 98.81 20 GLU B C 1
ATOM 1517 O O . GLU B 1 20 ? 9.695 19.812 3.055 1 98.81 20 GLU B O 1
ATOM 1522 N N . ALA B 1 21 ? 7.539 19.234 2.988 1 98.44 21 ALA B N 1
ATOM 1523 C CA . ALA B 1 21 ? 7.773 17.922 3.592 1 98.44 21 ALA B CA 1
ATOM 1524 C C . ALA B 1 21 ? 8.656 17.047 2.699 1 98.44 21 ALA B C 1
ATOM 1526 O O . ALA B 1 21 ? 9.562 16.375 3.184 1 98.44 21 ALA B O 1
ATOM 1527 N N . ILE B 1 22 ? 8.383 17.031 1.37 1 98.62 22 ILE B N 1
ATOM 1528 C CA . ILE B 1 22 ? 9.172 16.281 0.404 1 98.62 22 ILE B CA 1
ATOM 1529 C C . ILE B 1 22 ? 10.633 16.734 0.462 1 98.62 22 ILE B C 1
ATOM 1531 O O . ILE B 1 22 ? 11.547 15.914 0.54 1 98.62 22 ILE B O 1
ATOM 1535 N N . ALA B 1 23 ? 10.812 18.016 0.52 1 98.5 23 ALA B N 1
ATOM 1536 C CA . ALA B 1 23 ? 12.156 18.594 0.513 1 98.5 23 ALA B CA 1
ATOM 1537 C C . ALA B 1 23 ? 12.914 18.234 1.793 1 98.5 23 ALA B C 1
ATOM 1539 O O . ALA B 1 23 ? 14.141 18.109 1.784 1 98.5 23 ALA B O 1
ATOM 1540 N N . ALA B 1 24 ? 12.203 18.047 2.83 1 98.06 24 ALA B N 1
ATOM 1541 C CA . ALA B 1 24 ? 12.82 17.766 4.121 1 98.06 24 ALA B CA 1
ATOM 1542 C C . ALA B 1 24 ? 13.453 16.375 4.137 1 98.06 24 ALA B C 1
ATOM 1544 O O . ALA B 1 24 ? 14.336 16.094 4.945 1 98.06 24 ALA B O 1
ATOM 1545 N N . ARG B 1 25 ? 12.922 15.438 3.303 1 98.12 25 ARG B N 1
ATOM 1546 C CA . ARG B 1 25 ? 13.453 14.086 3.154 1 98.12 25 ARG B CA 1
ATOM 1547 C C . ARG B 1 25 ? 13.328 13.305 4.457 1 98.12 25 ARG B C 1
ATOM 1549 O O . ARG B 1 25 ? 14.188 12.484 4.777 1 98.12 25 ARG B O 1
ATOM 1556 N N . LYS B 1 26 ? 12.266 13.539 5.23 1 97.44 26 LYS B N 1
ATOM 1557 C CA . LYS B 1 26 ? 12.172 12.938 6.559 1 97.44 26 LYS B CA 1
ATOM 1558 C C . LYS B 1 26 ? 10.797 12.297 6.777 1 97.44 26 LYS B C 1
ATOM 1560 O O . LYS B 1 26 ? 10.625 11.5 7.699 1 97.44 26 LYS B O 1
ATOM 1565 N N . PHE B 1 27 ? 9.875 12.609 5.844 1 97.62 27 PHE B N 1
ATOM 1566 C CA . PHE B 1 27 ? 8.508 12.336 6.266 1 97.62 27 PHE B CA 1
ATOM 1567 C C . PHE B 1 27 ? 7.762 11.531 5.211 1 97.62 27 PHE B C 1
ATOM 1569 O O . PHE B 1 27 ? 6.734 10.914 5.5 1 97.62 27 PHE B O 1
ATOM 1576 N N . THR B 1 28 ? 8.25 11.586 3.988 1 98.44 28 THR B N 1
ATOM 1577 C CA . THR B 1 28 ? 7.574 10.914 2.883 1 98.44 28 THR B CA 1
ATOM 1578 C C . THR B 1 28 ? 8.586 10.273 1.936 1 98.44 28 THR B C 1
ATOM 1580 O O . THR B 1 28 ? 9.727 10.727 1.843 1 98.44 28 THR B O 1
ATOM 1583 N N . ALA B 1 29 ? 8.133 9.234 1.285 1 98.69 29 ALA B N 1
ATOM 1584 C CA . ALA B 1 29 ? 8.984 8.523 0.342 1 98.69 29 ALA B CA 1
ATOM 1585 C C . ALA B 1 29 ? 8.891 9.133 -1.055 1 98.69 29 ALA B C 1
ATOM 1587 O O . ALA B 1 29 ? 9.516 8.641 -1.998 1 98.69 29 ALA B O 1
ATOM 1588 N N . GLN B 1 30 ? 7.957 10.102 -1.217 1 98.5 30 GLN B N 1
ATOM 1589 C CA . GLN B 1 30 ? 7.984 10.883 -2.445 1 98.5 30 GLN B CA 1
ATOM 1590 C C . GLN B 1 30 ? 9.203 11.805 -2.482 1 98.5 30 GLN B C 1
ATOM 1592 O O . GLN B 1 30 ? 9.406 12.609 -1.571 1 98.5 30 GLN B O 1
ATOM 1597 N N . LEU B 1 31 ? 9.984 11.711 -3.541 1 98.44 31 LEU B N 1
ATOM 1598 C CA . LEU B 1 31 ? 11.25 12.438 -3.566 1 98.44 31 LEU B CA 1
ATOM 1599 C C . LEU B 1 31 ? 11.195 13.594 -4.566 1 98.44 31 LEU B C 1
ATOM 1601 O O . LEU B 1 31 ? 11.914 14.578 -4.426 1 98.44 31 LEU B O 1
ATOM 1605 N N . SER B 1 32 ? 10.352 13.438 -5.586 1 98.44 32 SER B N 1
ATOM 1606 C CA . SER B 1 32 ? 10.164 14.516 -6.547 1 98.44 32 SER B CA 1
ATOM 1607 C C . SER B 1 32 ? 9.07 15.484 -6.086 1 98.44 32 SER B C 1
ATOM 1609 O O . SER B 1 32 ? 8.047 15.062 -5.547 1 98.44 32 SER B O 1
ATOM 1611 N N . LEU B 1 33 ? 9.297 16.703 -6.348 1 98.44 33 LEU B N 1
ATOM 1612 C CA . LEU B 1 33 ? 8.328 17.719 -5.938 1 98.44 33 LEU B CA 1
ATOM 1613 C C . LEU B 1 33 ? 7.004 17.531 -6.676 1 98.44 33 LEU B C 1
ATOM 1615 O O . LEU B 1 33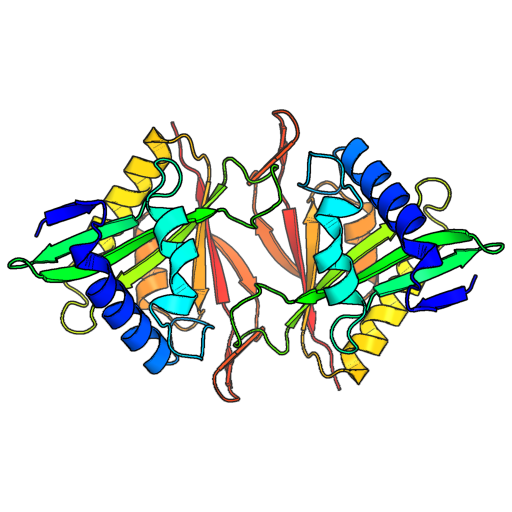 ? 6.992 17.219 -7.871 1 98.44 33 LEU B O 1
ATOM 1619 N N . ALA B 1 34 ? 5.977 17.812 -5.953 1 98.19 34 ALA B N 1
ATOM 1620 C CA . ALA B 1 34 ? 4.637 17.734 -6.527 1 98.19 34 ALA B CA 1
ATOM 1621 C C . ALA B 1 34 ? 4.289 19 -7.301 1 98.19 34 ALA B C 1
ATOM 1623 O O . ALA B 1 34 ? 4.641 20.109 -6.879 1 98.19 34 ALA B O 1
ATOM 1624 N N . THR B 1 35 ? 3.654 18.844 -8.414 1 98.38 35 THR B N 1
ATOM 1625 C CA . THR B 1 35 ? 3.135 19.969 -9.188 1 98.38 35 THR B CA 1
ATOM 1626 C C . THR B 1 35 ? 1.617 19.875 -9.312 1 98.38 35 THR B C 1
ATOM 1628 O O . THR B 1 35 ? 1.026 18.828 -9.055 1 98.38 35 THR B O 1
ATOM 1631 N N . MET B 1 36 ? 1.071 20.984 -9.719 1 98.25 36 MET B N 1
ATOM 1632 C CA . MET B 1 36 ? -0.375 21.016 -9.914 1 98.25 36 MET B CA 1
ATOM 1633 C C . MET B 1 36 ? -0.793 20.016 -10.992 1 98.25 36 MET B C 1
ATOM 1635 O O . MET B 1 36 ? -1.8 19.328 -10.844 1 98.25 36 MET B O 1
ATOM 1639 N N . GLU B 1 37 ? -0.033 19.891 -11.977 1 97.81 37 GLU B N 1
ATOM 1640 C CA . GLU B 1 37 ? -0.329 18.984 -13.078 1 97.81 37 GLU B CA 1
ATOM 1641 C C . GLU B 1 37 ? -0.297 17.531 -12.609 1 97.81 37 GLU B C 1
ATOM 1643 O O . GLU B 1 37 ? -1.176 16.75 -12.961 1 97.81 37 GLU B O 1
ATOM 1648 N N . MET B 1 38 ? 0.611 17.203 -11.828 1 96.88 38 MET B N 1
ATOM 1649 C CA . MET B 1 38 ? 0.791 15.828 -11.352 1 96.88 38 MET B CA 1
ATOM 1650 C C . MET B 1 38 ? -0.275 15.461 -10.328 1 96.88 38 MET B C 1
ATOM 1652 O O . MET B 1 38 ? -0.576 14.281 -10.133 1 96.88 38 MET B O 1
ATOM 1656 N N . ARG B 1 39 ? -0.848 16.562 -9.695 1 98 39 ARG B N 1
ATOM 1657 C CA . ARG B 1 39 ? -1.708 16.281 -8.555 1 98 39 ARG B CA 1
ATOM 1658 C C . ARG B 1 39 ? -3.164 16.594 -8.867 1 98 39 ARG B C 1
ATOM 1660 O O . ARG B 1 39 ? -4.008 16.625 -7.973 1 98 39 ARG B O 1
ATOM 1667 N N . LYS B 1 40 ? -3.492 16.734 -10.078 1 97.06 40 LYS B N 1
ATOM 1668 C CA . LYS B 1 40 ? -4.859 17.062 -10.484 1 97.06 40 LYS B CA 1
ATOM 1669 C C . LYS B 1 40 ? -5.832 15.961 -10.039 1 97.06 40 LYS B C 1
ATOM 1671 O O . LYS B 1 40 ? -6.84 16.25 -9.398 1 97.06 40 LYS B O 1
ATOM 1676 N N . GLU B 1 41 ? -5.504 14.719 -10.414 1 96.5 41 GLU B N 1
ATOM 1677 C CA . GLU B 1 41 ? -6.383 13.602 -10.07 1 96.5 41 GLU B CA 1
ATOM 1678 C C . GLU B 1 41 ? -6.465 13.406 -8.562 1 96.5 41 GLU B C 1
ATOM 1680 O O . GLU B 1 41 ? -7.512 13.016 -8.039 1 96.5 41 GLU B O 1
ATOM 1685 N N . TRP B 1 42 ? -5.344 13.742 -7.973 1 97.81 42 TRP B N 1
ATOM 1686 C CA . TRP B 1 42 ? -5.297 13.641 -6.516 1 97.81 42 TRP B CA 1
ATOM 1687 C C . TRP B 1 42 ? -6.297 14.602 -5.875 1 97.81 42 TRP B C 1
ATOM 1689 O O . TRP B 1 42 ? -7.039 14.219 -4.969 1 97.81 42 TRP B O 1
ATOM 1699 N N . PHE B 1 43 ? -6.367 15.828 -6.316 1 98.5 43 PHE B N 1
ATOM 1700 C CA . PHE B 1 43 ? -7.301 16.812 -5.793 1 98.5 43 PHE B CA 1
ATOM 1701 C C . PHE B 1 43 ? -8.742 16.422 -6.109 1 98.5 43 PHE B C 1
ATOM 1703 O O . PHE B 1 43 ? -9.633 16.594 -5.273 1 98.5 43 PHE B O 1
ATOM 1710 N N . ILE B 1 44 ? -8.961 15.898 -7.266 1 97.38 44 ILE B N 1
ATOM 1711 C CA . ILE B 1 44 ? -10.289 15.438 -7.629 1 97.38 44 ILE B CA 1
ATOM 1712 C C . ILE B 1 44 ? -10.727 14.32 -6.684 1 97.38 44 ILE B C 1
ATOM 1714 O O . ILE B 1 44 ? -11.844 14.328 -6.168 1 97.38 44 ILE B O 1
ATOM 1718 N N . HIS B 1 45 ? -9.797 13.383 -6.445 1 96.75 45 HIS B N 1
ATOM 1719 C CA . HIS B 1 45 ? -10.055 12.266 -5.543 1 96.75 45 HIS B CA 1
ATOM 1720 C C . HIS B 1 45 ? -10.445 12.758 -4.152 1 96.75 45 HIS B C 1
ATOM 1722 O O . HIS B 1 45 ? -11.391 12.25 -3.549 1 96.75 45 HIS B O 1
ATOM 1728 N N . HIS B 1 46 ? -9.844 13.805 -3.719 1 98.25 46 HIS B N 1
ATOM 1729 C CA . HIS B 1 46 ? -10.023 14.258 -2.346 1 98.25 46 HIS B CA 1
ATOM 1730 C C . HIS B 1 46 ? -11.086 15.352 -2.264 1 98.25 46 HIS B C 1
ATOM 1732 O O . HIS B 1 46 ? -11.305 15.938 -1.199 1 98.25 46 HIS B O 1
ATOM 1738 N N . SER B 1 47 ? -11.695 15.625 -3.361 1 94.56 47 SER B N 1
ATOM 1739 C CA . SER B 1 47 ? -12.852 16.5 -3.381 1 94.56 47 SER B CA 1
ATOM 1740 C C . SER B 1 47 ? -14.156 15.711 -3.326 1 94.56 47 SER B C 1
ATOM 1742 O O . SER B 1 47 ? -15.234 16.281 -3.164 1 94.56 47 SER B O 1
ATOM 1744 N N . ALA B 1 48 ? -14.016 14.445 -3.408 1 91 48 ALA B N 1
ATOM 1745 C CA . ALA B 1 48 ? -15.172 13.555 -3.293 1 91 48 ALA B CA 1
ATOM 1746 C C . ALA B 1 48 ? -15.531 13.312 -1.831 1 91 48 ALA B C 1
ATOM 1748 O O . ALA B 1 48 ? -14.656 13.281 -0.964 1 91 48 ALA B O 1
ATOM 1749 N N . PRO B 1 49 ? -16.812 13.047 -1.551 1 94.81 49 PRO B N 1
ATOM 1750 C CA . PRO B 1 49 ? -17.281 12.938 -0.169 1 94.81 49 PRO B CA 1
ATOM 1751 C C . PRO B 1 49 ? -16.656 11.773 0.582 1 94.81 49 PRO B C 1
ATOM 1753 O O . PRO B 1 49 ? -16.484 11.836 1.801 1 94.81 49 PRO B O 1
ATOM 1756 N N . ARG B 1 50 ? -16.297 10.766 -0.053 1 97.5 50 ARG B N 1
ATOM 1757 C CA . ARG B 1 50 ? -15.82 9.562 0.627 1 97.5 50 ARG B CA 1
ATOM 1758 C C . ARG B 1 50 ? -14.367 9.711 1.042 1 97.5 50 ARG B C 1
ATOM 1760 O O . ARG B 1 50 ? -13.906 9.047 1.976 1 97.5 50 ARG B O 1
ATOM 1767 N N . HIS B 1 51 ? -13.664 10.492 0.306 1 98.5 51 HIS B N 1
ATOM 1768 C CA . HIS B 1 51 ? -12.234 10.656 0.559 1 98.5 51 HIS B CA 1
ATOM 1769 C C . HIS B 1 51 ? -11.875 12.125 0.738 1 98.5 51 HIS B C 1
ATOM 1771 O O . HIS B 1 51 ? -11.078 12.672 -0.025 1 98.5 51 HIS B O 1
ATOM 1777 N N . PRO B 1 52 ? -12.312 12.734 1.777 1 98.75 52 PRO B N 1
ATOM 1778 C CA . PRO B 1 52 ? -12.141 14.18 1.948 1 98.75 52 PRO B CA 1
ATOM 1779 C C . PRO B 1 52 ? -10.711 14.562 2.311 1 98.75 52 PRO B C 1
ATOM 1781 O O . PRO B 1 52 ? -9.945 13.734 2.811 1 98.75 52 PRO B O 1
ATOM 1784 N N . MET B 1 53 ? -10.43 15.773 1.984 1 98.94 53 MET B N 1
ATOM 1785 C CA . MET B 1 53 ? -9.281 16.5 2.525 1 98.94 53 MET B CA 1
ATOM 1786 C C . MET B 1 53 ? -9.742 17.656 3.404 1 98.94 53 MET B C 1
ATOM 1788 O O . MET B 1 53 ? -10.555 18.484 2.98 1 98.94 53 MET B O 1
ATOM 1792 N N . PHE B 1 54 ? -9.234 17.672 4.59 1 98.88 54 PHE B N 1
ATOM 1793 C CA . PHE B 1 54 ? -9.477 18.797 5.492 1 98.88 54 PHE B CA 1
ATOM 1794 C C . PHE B 1 54 ? -8.234 19.672 5.617 1 98.88 54 PHE B C 1
ATOM 1796 O O . PHE B 1 54 ? -7.117 19.156 5.676 1 98.88 54 PHE B O 1
ATOM 1803 N N . VAL B 1 55 ? -8.5 20.969 5.707 1 98.88 55 VAL B N 1
ATOM 1804 C CA . VAL B 1 55 ? -7.402 21.906 5.906 1 98.88 55 VAL B CA 1
ATOM 1805 C C . VAL B 1 55 ? -7.59 22.656 7.227 1 98.88 55 VAL B C 1
ATOM 1807 O O . VAL B 1 55 ? -8.727 22.906 7.648 1 98.88 55 VAL B O 1
ATOM 1810 N N . ALA B 1 56 ? -6.504 22.906 7.883 1 98.88 56 ALA B N 1
ATOM 1811 C CA . ALA B 1 56 ? -6.461 23.828 9.016 1 98.88 56 ALA B CA 1
ATOM 1812 C C . ALA B 1 56 ? -6.105 25.234 8.562 1 98.88 56 ALA B C 1
ATOM 1814 O O . ALA B 1 56 ? -5.109 25.438 7.855 1 98.88 56 ALA B O 1
ATOM 1815 N N . VAL B 1 57 ? -6.926 26.219 9.008 1 98.69 57 VAL B N 1
ATOM 1816 C CA . VAL B 1 57 ? -6.75 27.594 8.547 1 98.69 57 VAL B CA 1
ATOM 1817 C C . VAL B 1 57 ? -6.523 28.516 9.734 1 98.69 57 VAL B C 1
ATOM 1819 O O . VAL B 1 57 ? -7.301 28.516 10.695 1 98.69 57 VAL B O 1
ATOM 1822 N N . VAL B 1 58 ? -5.391 29.203 9.68 1 97.25 58 VAL B N 1
ATOM 1823 C CA . VAL B 1 58 ? -5.055 30.25 10.641 1 97.25 58 VAL B CA 1
ATOM 1824 C C . VAL B 1 58 ? -4.859 31.578 9.922 1 97.25 58 VAL B C 1
ATOM 1826 O O . VAL B 1 58 ? -4.035 31.688 9.008 1 97.25 58 VAL B O 1
ATOM 1829 N N . ALA B 1 59 ? -5.598 32.688 10.352 1 95.25 59 ALA B N 1
ATOM 1830 C CA . ALA B 1 59 ? -5.512 34 9.734 1 95.25 59 ALA B CA 1
ATOM 1831 C C . ALA B 1 59 ? -5.633 33.906 8.219 1 95.25 59 ALA B C 1
ATOM 1833 O O . ALA B 1 59 ? -4.781 34.406 7.488 1 95.25 59 ALA B O 1
ATOM 1834 N N . ASP B 1 60 ? -6.496 33.062 7.672 1 95 60 ASP B N 1
ATOM 1835 C CA . ASP B 1 60 ? -6.891 32.906 6.277 1 95 60 ASP B CA 1
ATOM 1836 C C . ASP B 1 60 ? -5.809 32.156 5.477 1 95 60 ASP B C 1
ATOM 1838 O O . ASP B 1 60 ? -5.762 32.281 4.25 1 95 60 ASP B O 1
ATOM 1842 N N . GLN B 1 61 ? -5 31.5 6.215 1 97.31 61 GLN B N 1
ATOM 1843 C CA . GLN B 1 61 ? -3.951 30.734 5.559 1 97.31 61 GLN B CA 1
ATOM 1844 C C . GLN B 1 61 ? -4.031 29.25 5.945 1 97.31 61 GLN B C 1
ATOM 1846 O O . GLN B 1 61 ? -4.195 28.922 7.117 1 97.31 61 GLN B O 1
ATOM 1851 N N . VAL B 1 62 ? -3.922 28.438 4.926 1 98.81 62 VAL B N 1
ATOM 1852 C CA . VAL B 1 62 ? -3.828 27.016 5.195 1 98.81 62 VAL B CA 1
ATOM 1853 C C . VAL B 1 62 ? -2.477 26.688 5.832 1 98.81 62 VAL B C 1
ATOM 1855 O O . VAL B 1 62 ? -1.43 27.047 5.285 1 98.81 62 VAL B O 1
ATOM 1858 N N . VAL B 1 63 ? -2.518 26.016 6.98 1 98.81 63 VAL B N 1
ATOM 1859 C CA . VAL B 1 63 ? -1.267 25.766 7.691 1 98.81 63 VAL B CA 1
ATOM 1860 C C . VAL B 1 63 ? -1.05 24.266 7.855 1 98.81 63 VAL B C 1
ATOM 1862 O O . VAL B 1 63 ? -0.028 23.828 8.398 1 98.81 63 VAL B O 1
ATOM 1865 N N . GLY B 1 64 ? -1.958 23.422 7.41 1 98.88 64 GLY B N 1
ATOM 1866 C CA . GLY B 1 64 ? -1.883 21.969 7.434 1 98.88 64 GLY B CA 1
ATOM 1867 C C . GLY B 1 64 ? -3.09 21.312 6.805 1 98.88 64 GLY B C 1
ATOM 1868 O O . GLY B 1 64 ? -4.098 21.969 6.527 1 98.88 64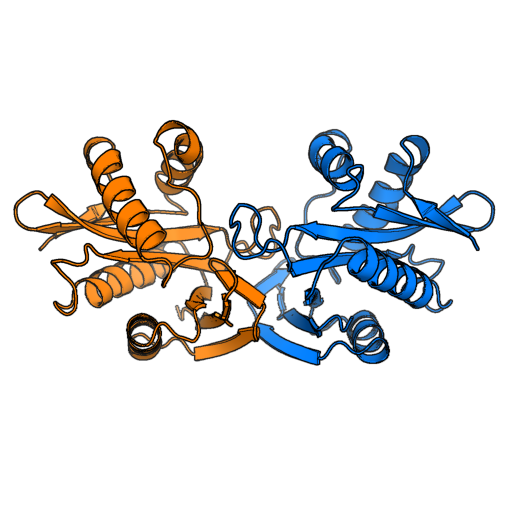 GLY B O 1
ATOM 1869 N N . TRP B 1 65 ? -2.9 20.094 6.52 1 98.94 65 TRP B N 1
ATOM 1870 C CA . TRP B 1 65 ? -4.016 19.359 5.934 1 98.94 65 TRP B CA 1
ATOM 1871 C C . TRP B 1 65 ? -3.912 17.859 6.242 1 98.94 65 TRP B C 1
ATOM 1873 O O . TRP B 1 65 ? -2.861 17.391 6.676 1 98.94 65 TRP B O 1
ATOM 1883 N N . ILE B 1 66 ? -5.027 17.188 6.098 1 98.94 66 ILE B N 1
ATOM 1884 C CA . ILE B 1 66 ? -5.129 15.742 6.316 1 98.94 66 ILE B CA 1
ATOM 1885 C C . ILE B 1 66 ? -6.094 15.133 5.301 1 98.94 66 ILE B C 1
ATOM 1887 O O . ILE B 1 66 ? -7.078 15.766 4.914 1 98.94 66 ILE B O 1
ATOM 1891 N N . THR B 1 67 ? -5.762 13.977 4.84 1 98.88 67 THR B N 1
ATOM 1892 C CA . THR B 1 67 ? -6.613 13.312 3.859 1 98.88 67 THR B CA 1
ATOM 1893 C C . THR B 1 67 ? -7.039 11.938 4.355 1 98.88 67 THR B C 1
ATOM 1895 O O . THR B 1 67 ? -6.324 11.305 5.129 1 98.88 67 THR B O 1
ATOM 1898 N N . LEU B 1 68 ? -8.211 11.539 4.031 1 98.75 68 LEU B N 1
ATOM 1899 C CA . LEU B 1 68 ? -8.625 10.141 3.965 1 98.75 68 LEU B CA 1
ATOM 1900 C C . LEU B 1 68 ? -8.508 9.609 2.541 1 98.75 68 LEU B C 1
ATOM 1902 O O . LEU B 1 68 ? -9.195 10.086 1.636 1 98.75 68 LEU B O 1
ATOM 1906 N N . THR B 1 69 ? -7.637 8.703 2.346 1 98.25 69 THR B N 1
ATOM 1907 C CA . THR B 1 69 ? -7.309 8.18 1.025 1 98.25 69 THR B CA 1
ATOM 1908 C C . THR B 1 69 ? -7.66 6.699 0.931 1 98.25 69 THR B C 1
ATOM 1910 O O . THR B 1 69 ? -7.625 5.98 1.934 1 98.25 69 THR B O 1
ATOM 1913 N N . GLU B 1 70 ? -8.016 6.289 -0.272 1 97.19 70 GLU B N 1
ATOM 1914 C CA . GLU B 1 70 ? -8.211 4.859 -0.487 1 97.19 70 GLU B CA 1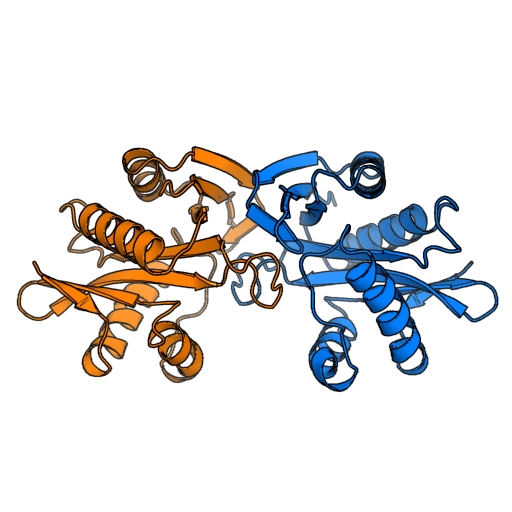
ATOM 1915 C C . GLU B 1 70 ? -6.961 4.066 -0.098 1 97.19 70 GLU B C 1
ATOM 1917 O O . GLU B 1 70 ? -5.852 4.414 -0.5 1 97.19 70 GLU B O 1
ATOM 1922 N N . PHE B 1 71 ? -7.199 3.018 0.798 1 98.19 71 PHE B N 1
ATOM 1923 C CA . PHE B 1 71 ? -6.121 2.104 1.161 1 98.19 71 PHE B CA 1
ATOM 1924 C C . PHE B 1 71 ? -6.004 0.977 0.143 1 98.19 71 PHE B C 1
ATOM 1926 O O . PHE B 1 71 ? -6.984 0.299 -0.16 1 98.19 71 PHE B O 1
ATOM 1933 N N . ARG B 1 72 ? -4.762 0.814 -0.441 1 97.56 72 ARG B N 1
ATOM 1934 C CA . ARG B 1 72 ? -4.516 -0.198 -1.462 1 97.56 72 ARG B CA 1
ATOM 1935 C C . ARG B 1 72 ? -5.57 -0.135 -2.561 1 97.56 72 ARG B C 1
ATOM 1937 O O . ARG B 1 72 ? -6.25 -1.126 -2.834 1 97.56 72 ARG B O 1
ATOM 1944 N N . ALA B 1 73 ? -5.566 1.015 -3.189 1 94.75 73 ALA B N 1
ATOM 1945 C CA . ALA B 1 73 ? -6.566 1.353 -4.199 1 94.75 73 ALA B CA 1
ATOM 1946 C C . ALA B 1 73 ? -6.656 0.267 -5.27 1 94.75 73 ALA B C 1
ATOM 1948 O O . ALA B 1 73 ? -5.637 -0.296 -5.676 1 94.75 73 ALA B O 1
ATOM 1949 N N . GLY B 1 74 ? -7.836 0.074 -5.75 1 92.69 74 GLY B N 1
ATOM 1950 C CA . GLY B 1 74 ? -8.086 -0.903 -6.797 1 92.69 74 GLY B CA 1
ATOM 1951 C C . GLY B 1 74 ? -8.523 -2.252 -6.262 1 92.69 74 GLY B C 1
ATOM 1952 O O . GLY B 1 74 ? -8.844 -3.158 -7.035 1 92.69 74 GLY B O 1
ATOM 1953 N N . ARG B 1 75 ? -8.547 -2.4 -5 1 97.38 75 ARG B N 1
ATOM 1954 C CA . ARG B 1 75 ? -8.992 -3.621 -4.332 1 97.38 75 ARG B CA 1
ATOM 1955 C C . ARG B 1 75 ? -10.211 -3.352 -3.457 1 97.38 75 ARG B C 1
ATOM 1957 O O . ARG B 1 75 ? -10.07 -2.863 -2.332 1 97.38 75 ARG B O 1
ATOM 1964 N N . GLU B 1 76 ? -11.32 -3.791 -3.906 1 98.19 76 GLU B N 1
ATOM 1965 C CA . GLU B 1 76 ? -12.617 -3.453 -3.314 1 98.19 76 GLU B CA 1
ATOM 1966 C C . GLU B 1 76 ? -12.719 -3.977 -1.885 1 98.19 76 GLU B C 1
ATOM 1968 O O . GLU B 1 76 ? -13.477 -3.436 -1.074 1 98.19 76 GLU B O 1
ATOM 1973 N N . GLY B 1 77 ? -11.984 -4.977 -1.576 1 98.69 77 GLY B N 1
ATOM 1974 C CA . GLY B 1 77 ? -12 -5.543 -0.237 1 98.69 77 GLY B CA 1
ATOM 1975 C C . GLY B 1 77 ? -11.562 -4.562 0.833 1 98.69 77 GLY B C 1
ATOM 1976 O O . GLY B 1 77 ? -11.82 -4.773 2.02 1 98.69 77 GLY B O 1
ATOM 1977 N N . PHE B 1 78 ? -10.938 -3.537 0.405 1 98.69 78 PHE B N 1
ATOM 1978 C CA . PHE B 1 78 ? -10.453 -2.543 1.354 1 98.69 78 PHE B CA 1
ATOM 1979 C C . PHE B 1 78 ? -11.422 -1.375 1.461 1 98.69 78 PHE B C 1
ATOM 1981 O O . PHE B 1 78 ? -11.07 -0.312 1.976 1 98.69 78 PHE B O 1
ATOM 1988 N N . ARG B 1 79 ? -12.648 -1.5 1.038 1 97.62 79 ARG B N 1
ATOM 1989 C CA . ARG B 1 79 ? -13.625 -0.424 0.918 1 97.62 79 ARG B CA 1
ATOM 1990 C C . ARG B 1 79 ? -13.922 0.202 2.277 1 97.62 79 ARG B C 1
ATOM 1992 O O . ARG B 1 79 ? -14.375 1.347 2.355 1 97.62 79 ARG B O 1
ATOM 1999 N N . PHE B 1 80 ? -13.656 -0.444 3.395 1 98.38 80 PHE B N 1
ATOM 2000 C CA . PHE B 1 80 ? -13.938 0.117 4.711 1 98.38 80 PHE B CA 1
ATOM 2001 C C . PHE B 1 80 ? -12.641 0.499 5.418 1 98.38 80 PHE B C 1
ATOM 2003 O O . PHE B 1 80 ? -12.633 0.727 6.629 1 98.38 80 PHE B O 1
ATOM 2010 N N . THR B 1 81 ? -11.555 0.49 4.738 1 98.81 81 THR B N 1
ATOM 2011 C CA . THR B 1 81 ? -10.258 0.874 5.27 1 98.81 81 THR B CA 1
ATOM 2012 C C . THR B 1 81 ? -9.703 2.084 4.52 1 98.81 81 THR B C 1
ATOM 2014 O O . THR B 1 81 ? -9.672 2.098 3.287 1 98.81 81 THR B O 1
ATOM 2017 N N . SER B 1 82 ? -9.273 3.105 5.23 1 98.69 82 SER B N 1
ATOM 2018 C CA . SER B 1 82 ? -8.727 4.316 4.633 1 98.69 82 SER B CA 1
ATOM 2019 C C . SER B 1 82 ? -7.328 4.609 5.156 1 98.69 82 SER B C 1
ATOM 2021 O O . SER B 1 82 ? -7.035 4.363 6.332 1 98.69 82 SER B O 1
ATOM 2023 N N . GLU B 1 83 ? -6.477 5.059 4.289 1 98.81 83 GLU B N 1
ATOM 2024 C CA . GLU B 1 83 ? -5.176 5.582 4.695 1 98.81 83 GLU B CA 1
ATOM 2025 C C . GLU B 1 83 ? -5.254 7.074 5.004 1 98.81 83 GLU B C 1
ATOM 2027 O O . GLU B 1 83 ? -5.859 7.84 4.25 1 98.81 83 GLU B O 1
ATOM 2032 N N . ILE B 1 84 ? -4.711 7.449 6.117 1 98.69 84 ILE B N 1
ATOM 2033 C CA . ILE B 1 84 ? -4.711 8.859 6.504 1 98.69 84 ILE B CA 1
ATOM 2034 C C . ILE B 1 84 ? -3.32 9.453 6.285 1 98.69 84 ILE B C 1
ATOM 2036 O O . ILE B 1 84 ? -2.311 8.812 6.582 1 98.69 84 ILE B O 1
ATOM 2040 N N . SER B 1 85 ? -3.242 10.57 5.668 1 98.69 85 SER B N 1
ATOM 2041 C CA . SER B 1 85 ? -2.014 11.328 5.453 1 98.69 85 SER B CA 1
ATOM 2042 C C . SER B 1 85 ? -2.178 12.781 5.883 1 98.69 85 SER B C 1
ATOM 2044 O O . SER B 1 85 ? -3.248 13.367 5.703 1 98.69 85 SER B O 1
ATOM 2046 N N . TYR B 1 86 ? -1.129 13.336 6.402 1 98.81 86 TYR B N 1
ATOM 2047 C CA . TYR B 1 86 ? -1.228 14.695 6.91 1 98.81 86 TYR B CA 1
ATOM 2048 C C . TYR B 1 86 ? 0.13 15.391 6.887 1 98.81 86 TYR B C 1
ATOM 2050 O O . TYR B 1 86 ? 1.164 14.75 7.09 1 98.81 86 TYR B O 1
ATOM 2058 N N . TYR B 1 87 ? 0.052 16.625 6.641 1 98.81 87 TYR B N 1
ATOM 2059 C CA . TYR B 1 87 ? 1.228 17.5 6.656 1 98.81 87 TYR B CA 1
ATOM 2060 C C . TYR B 1 87 ? 0.893 18.859 7.234 1 98.81 87 TYR B C 1
ATOM 2062 O O . TYR B 1 87 ? -0.176 19.422 6.965 1 98.81 87 TYR B O 1
ATOM 2070 N N . ILE B 1 88 ? 1.795 19.344 8.008 1 98.69 88 ILE B N 1
ATOM 2071 C CA . ILE B 1 88 ? 1.645 20.641 8.656 1 98.69 88 ILE B CA 1
ATOM 2072 C C . ILE B 1 88 ? 2.816 21.547 8.273 1 98.69 88 ILE B C 1
ATOM 2074 O O . ILE B 1 88 ? 3.971 21.109 8.289 1 98.69 88 ILE B O 1
ATOM 2078 N N . ASP B 1 89 ? 2.494 22.766 7.949 1 98.5 89 ASP B N 1
ATOM 2079 C CA . ASP B 1 89 ? 3.529 23.781 7.773 1 98.5 89 ASP B CA 1
ATOM 2080 C C . ASP B 1 89 ? 4.492 23.781 8.961 1 98.5 89 ASP B C 1
ATOM 2082 O O . ASP B 1 89 ? 4.066 23.859 10.117 1 98.5 89 ASP B O 1
ATOM 2086 N N . SER B 1 90 ? 5.762 23.703 8.633 1 97.5 90 SER B N 1
ATOM 2087 C CA . SER B 1 90 ? 6.766 23.531 9.68 1 97.5 90 SER B CA 1
ATOM 2088 C C . SER B 1 90 ? 6.754 24.703 10.648 1 97.5 90 SER B C 1
ATOM 2090 O O . SER B 1 90 ? 7.094 24.547 11.828 1 97.5 90 SER B O 1
ATOM 2092 N N . ARG B 1 91 ? 6.328 25.859 10.227 1 96.81 91 ARG B N 1
ATOM 2093 C CA . ARG B 1 91 ? 6.27 27.047 11.078 1 96.81 91 ARG B CA 1
ATOM 2094 C C . ARG B 1 91 ? 5.164 26.922 12.117 1 96.81 91 ARG B C 1
ATOM 2096 O O . ARG B 1 91 ? 5.129 27.672 13.094 1 96.81 91 ARG B O 1
ATOM 2103 N N . PHE B 1 92 ? 4.332 25.953 11.953 1 96.5 92 PHE B N 1
ATOM 2104 C CA . PHE B 1 92 ? 3.176 25.812 12.828 1 96.5 92 PHE B CA 1
ATOM 2105 C C . PHE B 1 92 ? 3.215 24.484 13.578 1 96.5 92 PHE B C 1
ATOM 2107 O O . PHE B 1 92 ? 2.193 24.016 14.086 1 96.5 92 PHE B O 1
ATOM 2114 N N . HIS B 1 93 ? 4.367 23.828 13.648 1 94.25 93 HIS B N 1
ATOM 2115 C CA . HIS B 1 93 ? 4.5 22.547 14.344 1 94.25 93 HIS B CA 1
ATOM 2116 C C . HIS B 1 93 ? 4.34 22.734 15.852 1 94.25 93 HIS B C 1
ATOM 2118 O O . HIS B 1 93 ? 4.547 23.828 16.375 1 94.25 93 HIS B O 1
ATOM 2124 N N . ARG B 1 94 ? 3.908 21.734 16.484 1 92.19 94 ARG B N 1
ATOM 2125 C CA . ARG B 1 94 ? 3.828 21.641 17.938 1 92.19 94 ARG B CA 1
ATOM 2126 C C . ARG B 1 94 ? 2.844 22.656 18.5 1 92.19 94 ARG B C 1
ATOM 2128 O O . ARG B 1 94 ? 3.102 23.281 19.531 1 92.19 94 ARG B O 1
ATOM 2135 N N . GLN B 1 95 ? 1.797 22.875 17.766 1 94.19 95 GLN B N 1
ATOM 2136 C CA . GLN B 1 95 ? 0.767 23.828 18.188 1 94.19 95 GLN B CA 1
ATOM 2137 C C . GLN B 1 95 ? -0.603 23.156 18.25 1 94.19 95 GLN B C 1
ATOM 2139 O O . GLN B 1 95 ? -1.631 23.828 18.281 1 94.19 95 GLN B O 1
ATOM 2144 N N . GLY B 1 96 ? -0.59 21.844 18.172 1 96.06 96 GLY B N 1
ATOM 2145 C CA . GLY B 1 96 ? -1.825 21.094 18.328 1 96.06 96 GLY B CA 1
ATOM 2146 C C . GLY B 1 96 ? -2.596 20.938 17.031 1 96.06 96 GLY B C 1
ATOM 2147 O O . GLY B 1 96 ? -3.654 20.297 17.016 1 96.06 96 GLY B O 1
ATOM 2148 N N . ILE B 1 97 ? -2.098 21.438 15.945 1 97.88 97 ILE B N 1
ATOM 2149 C CA . ILE B 1 97 ? -2.785 21.422 14.656 1 97.88 97 ILE B CA 1
ATOM 2150 C C . ILE B 1 97 ? -2.961 19.984 14.18 1 97.88 97 ILE B C 1
ATOM 2152 O O . ILE B 1 97 ? -4.035 19.609 13.711 1 97.88 97 ILE B O 1
ATOM 2156 N N . GLY B 1 98 ? -1.911 19.172 14.305 1 98.31 98 GLY B N 1
ATOM 2157 C CA . GLY B 1 98 ? -2.006 17.766 13.938 1 98.31 98 GLY B CA 1
ATOM 2158 C C . GLY B 1 98 ? -3.111 17.031 14.672 1 98.31 98 GLY B C 1
ATOM 2159 O O . GLY B 1 98 ? -3.865 16.266 14.062 1 98.31 98 GLY B O 1
ATOM 2160 N N . SER B 1 99 ? -3.197 17.328 15.914 1 98.5 99 SER B N 1
ATOM 2161 C CA . SER B 1 99 ? -4.219 16.688 16.734 1 98.5 99 SER B CA 1
ATOM 2162 C C . SER B 1 99 ? -5.621 17.094 16.297 1 98.5 99 SER B C 1
ATOM 2164 O O . SER B 1 99 ? -6.523 16.266 16.219 1 98.5 99 SER B O 1
ATOM 2166 N N . LEU B 1 100 ? -5.797 18.344 16.016 1 98.44 100 LEU B N 1
ATOM 2167 C CA . LEU B 1 100 ? -7.098 18.844 15.594 1 98.44 100 LEU B CA 1
ATOM 2168 C C . LEU B 1 100 ? -7.504 18.234 14.258 1 98.44 100 LEU B C 1
ATOM 2170 O O . LEU B 1 100 ? -8.656 17.812 14.086 1 98.44 100 LEU B O 1
ATOM 2174 N N . LEU B 1 101 ? -6.594 18.203 13.336 1 98.81 101 LEU B N 1
ATOM 2175 C CA . LEU B 1 101 ? -6.848 17.578 12.039 1 98.81 101 LEU B CA 1
ATOM 2176 C C . LEU B 1 101 ? -7.172 16.094 12.188 1 98.81 101 LEU B C 1
ATOM 2178 O O . LEU B 1 101 ? -8.117 15.602 11.57 1 98.81 101 LEU B O 1
ATOM 2182 N N . MET B 1 102 ? -6.398 15.438 13.016 1 98.75 102 MET B N 1
ATOM 2183 C CA . MET B 1 102 ? -6.594 14.008 13.242 1 98.75 102 MET B CA 1
ATOM 2184 C C . MET B 1 102 ? -7.98 13.734 13.82 1 98.75 102 MET B C 1
ATOM 2186 O O . MET B 1 102 ? -8.688 12.836 13.352 1 98.75 102 MET B O 1
ATOM 2190 N N . LYS B 1 103 ? -8.352 14.484 14.773 1 98.62 103 LYS B N 1
ATOM 2191 C CA . LYS B 1 103 ? -9.68 14.336 15.359 1 98.62 103 LYS B CA 1
ATOM 2192 C C . LYS B 1 103 ? -10.773 14.5 14.305 1 98.62 103 LYS B C 1
ATOM 2194 O O . LYS B 1 103 ? -11.711 13.703 14.25 1 98.62 103 LYS B O 1
ATOM 2199 N N . ARG B 1 104 ? -10.648 15.5 13.508 1 98.62 104 ARG B N 1
ATOM 2200 C CA . ARG B 1 104 ? -11.641 15.75 12.469 1 98.62 104 ARG B CA 1
ATOM 2201 C C . ARG B 1 104 ? -11.695 14.602 11.477 1 98.62 104 ARG B C 1
ATOM 2203 O O . ARG B 1 104 ? -12.773 14.195 11.039 1 98.62 104 ARG B O 1
ATOM 2210 N N . ALA B 1 105 ? -10.547 14.117 11.07 1 98.69 105 ALA B N 1
ATOM 2211 C CA . ALA B 1 105 ? -10.477 13.023 10.102 1 98.69 105 ALA B CA 1
ATOM 2212 C C . ALA B 1 105 ? -11.117 11.758 10.664 1 98.69 105 ALA B C 1
ATOM 2214 O O . ALA B 1 105 ? -11.844 11.055 9.961 1 98.69 105 ALA B O 1
ATOM 2215 N N . ILE B 1 106 ? -10.852 11.461 11.914 1 98.69 106 ILE B N 1
ATOM 2216 C CA . ILE B 1 106 ? -11.414 10.273 12.555 1 98.69 106 ILE B CA 1
ATOM 2217 C C . ILE B 1 106 ? -12.93 10.406 12.625 1 98.69 106 ILE B C 1
ATOM 2219 O O . ILE B 1 106 ? -13.656 9.453 12.328 1 98.69 106 ILE B O 1
ATOM 2223 N N . GLU B 1 107 ? -13.398 11.562 12.992 1 98.31 107 GLU B N 1
ATOM 2224 C CA . GLU B 1 107 ? -14.836 11.805 13.031 1 98.31 107 GLU B CA 1
ATOM 2225 C C . GLU B 1 107 ? -15.461 11.617 11.648 1 98.31 107 GLU B C 1
ATOM 2227 O O . GLU B 1 107 ? -16.5 10.977 11.516 1 98.31 107 GLU B O 1
ATOM 2232 N N . ALA B 1 108 ? -14.852 12.203 10.68 1 98.5 108 ALA B N 1
ATOM 2233 C CA . ALA B 1 108 ? -15.352 12.07 9.312 1 98.5 108 ALA B CA 1
ATOM 2234 C C . ALA B 1 108 ? -15.367 10.609 8.867 1 98.5 108 ALA B C 1
ATOM 2236 O O . ALA B 1 108 ? -16.312 10.164 8.211 1 98.5 108 ALA B O 1
ATOM 2237 N N . ALA B 1 109 ? -14.305 9.906 9.172 1 98.62 109 ALA B N 1
ATOM 2238 C CA . ALA B 1 109 ? -14.211 8.5 8.812 1 98.62 109 ALA B CA 1
ATOM 2239 C C . ALA B 1 109 ? -15.398 7.711 9.375 1 98.62 109 ALA B C 1
ATOM 2241 O O . ALA B 1 109 ? -15.984 6.875 8.68 1 98.62 109 ALA B O 1
ATOM 2242 N N . LYS B 1 110 ? -15.688 8.008 10.609 1 97.94 110 LYS B N 1
ATOM 2243 C CA . LYS B 1 110 ? -16.828 7.371 11.25 1 97.94 110 LYS B CA 1
ATOM 2244 C C . LYS B 1 110 ? -18.125 7.684 10.508 1 97.94 110 LYS B C 1
ATOM 2246 O O . LYS B 1 110 ? -18.922 6.785 10.227 1 97.94 110 LYS B O 1
ATOM 2251 N N . GLU B 1 111 ? -18.312 8.898 10.195 1 97.69 111 GLU B N 1
ATOM 2252 C CA . GLU B 1 111 ? -19.516 9.352 9.508 1 97.69 111 GLU B CA 1
ATOM 2253 C C . GLU B 1 111 ? -19.641 8.703 8.133 1 97.69 111 GLU B C 1
ATOM 2255 O O . GLU B 1 111 ? -20.75 8.383 7.695 1 97.69 111 GLU B O 1
ATOM 2260 N N . ILE B 1 112 ? -18.547 8.562 7.441 1 97.94 112 ILE B N 1
ATOM 2261 C CA . ILE B 1 112 ? -18.516 8.023 6.086 1 97.94 112 ILE B CA 1
ATOM 2262 C C . ILE B 1 112 ? -18.766 6.52 6.113 1 97.94 112 ILE B C 1
ATOM 2264 O O . ILE B 1 112 ? -19.281 5.953 5.145 1 97.94 112 ILE B O 1
ATOM 2268 N N . GLY B 1 113 ? -18.312 5.898 7.258 1 97.81 113 GLY B N 1
ATOM 2269 C CA . GLY B 1 113 ? -18.547 4.469 7.398 1 97.81 113 GLY B CA 1
ATOM 2270 C C . GLY B 1 113 ? -17.281 3.641 7.297 1 97.81 113 GLY B C 1
ATOM 2271 O O . GLY B 1 113 ? -17.344 2.422 7.117 1 97.81 113 GLY B O 1
ATOM 2272 N N . PHE B 1 114 ? -16.203 4.273 7.348 1 98.5 114 PHE B N 1
ATOM 2273 C CA . PHE B 1 114 ? -14.969 3.506 7.438 1 98.5 114 PHE B CA 1
ATOM 2274 C C . PHE B 1 114 ? -14.891 2.76 8.766 1 98.5 114 PHE B C 1
ATOM 2276 O O . PHE B 1 114 ? -15.43 3.221 9.773 1 98.5 114 PHE B O 1
ATOM 2283 N N . LYS B 1 115 ? -14.188 1.627 8.766 1 98.62 115 LYS B N 1
ATOM 2284 C CA . LYS B 1 115 ? -14.031 0.8 9.953 1 98.62 115 LYS B CA 1
ATOM 2285 C C . LYS B 1 115 ? -12.586 0.795 10.445 1 98.62 115 LYS B C 1
ATOM 2287 O O . LYS B 1 115 ? -12.32 0.483 11.602 1 98.62 115 LYS B O 1
ATOM 2292 N N . ASN B 1 116 ? -11.703 1.065 9.539 1 98.81 116 ASN B N 1
ATOM 2293 C CA . ASN B 1 116 ? -10.273 1.066 9.836 1 98.81 116 ASN B CA 1
ATOM 2294 C C . ASN B 1 116 ? -9.578 2.285 9.234 1 98.81 116 ASN B C 1
ATOM 2296 O O . ASN B 1 116 ? -9.875 2.686 8.109 1 98.81 116 ASN B O 1
ATOM 2300 N N . LEU B 1 117 ? -8.695 2.859 9.992 1 98.88 117 LEU B N 1
ATOM 2301 C CA . LEU B 1 117 ? -7.758 3.859 9.492 1 98.88 117 LEU B CA 1
ATOM 2302 C C . LEU B 1 117 ? -6.32 3.363 9.594 1 98.88 117 LEU B C 1
ATOM 2304 O O . LEU B 1 117 ? -5.949 2.729 10.586 1 98.88 117 LEU B O 1
ATOM 2308 N N . VAL B 1 118 ? -5.535 3.611 8.602 1 98.94 118 VAL B N 1
ATOM 2309 C CA . VAL B 1 118 ? -4.125 3.229 8.586 1 98.94 118 VAL B CA 1
ATOM 2310 C C . VAL B 1 118 ? -3.26 4.461 8.344 1 98.94 118 VAL B C 1
ATOM 2312 O O . VAL B 1 118 ? -3.525 5.242 7.426 1 98.94 118 VAL B O 1
ATOM 2315 N N . ALA B 1 119 ? -2.328 4.703 9.156 1 98.88 119 ALA B N 1
ATOM 2316 C CA . ALA B 1 119 ? -1.293 5.715 8.945 1 98.88 119 ALA B CA 1
ATOM 2317 C C . ALA B 1 119 ? 0.059 5.062 8.672 1 98.88 119 ALA B C 1
ATOM 2319 O O . ALA B 1 119 ? 0.47 4.141 9.383 1 98.88 119 ALA B O 1
ATOM 2320 N N . VAL B 1 120 ? 0.743 5.465 7.652 1 98.88 120 VAL B N 1
ATOM 2321 C CA . VAL B 1 120 ? 2.078 5 7.289 1 98.88 120 VAL B CA 1
ATOM 2322 C C . VAL B 1 120 ? 3.117 6.039 7.707 1 98.88 120 VAL B C 1
ATOM 2324 O O . VAL B 1 120 ? 3.131 7.156 7.188 1 98.88 120 VAL B O 1
ATOM 2327 N N . VAL B 1 121 ? 3.939 5.684 8.664 1 98.88 121 VAL B N 1
ATOM 2328 C CA . VAL B 1 121 ? 4.816 6.648 9.312 1 98.88 121 VAL B CA 1
ATOM 2329 C C . VAL B 1 121 ? 6.254 6.125 9.312 1 98.88 121 VAL B C 1
ATOM 2331 O O . VAL B 1 121 ? 6.504 4.984 9.703 1 98.88 121 VAL B O 1
ATOM 2334 N N . PHE B 1 122 ? 7.176 6.953 8.805 1 98.81 122 PHE B N 1
ATOM 2335 C CA . PHE B 1 122 ? 8.578 6.566 8.953 1 98.81 122 PHE B CA 1
ATOM 2336 C C . PHE B 1 122 ? 8.891 6.238 10.406 1 98.81 122 PHE B C 1
ATOM 2338 O O . PHE B 1 122 ? 8.414 6.918 11.32 1 98.81 122 PHE B O 1
ATOM 2345 N N . ASP B 1 123 ? 9.75 5.211 10.57 1 98.38 123 ASP B N 1
ATOM 2346 C CA . ASP B 1 123 ? 10.055 4.797 11.938 1 98.38 123 ASP B CA 1
ATOM 2347 C C . ASP B 1 123 ? 10.961 5.812 12.633 1 98.38 123 ASP B C 1
ATOM 2349 O O . ASP B 1 123 ? 11.117 5.781 13.852 1 98.38 123 ASP B O 1
ATOM 2353 N N . THR B 1 124 ? 11.445 6.824 11.953 1 98.25 124 THR B N 1
ATOM 2354 C CA . THR B 1 124 ? 12.266 7.902 12.492 1 98.25 124 THR B CA 1
ATOM 2355 C C . THR B 1 124 ? 11.398 9.109 12.844 1 98.25 124 THR B C 1
ATOM 2357 O O . THR B 1 124 ? 11.875 10.047 13.492 1 98.25 124 THR B O 1
ATOM 2360 N N . ASN B 1 125 ? 10.188 9.156 12.344 1 98 125 ASN B N 1
ATOM 2361 C CA . ASN B 1 125 ? 9.305 10.305 12.555 1 98 125 ASN B CA 1
ATOM 2362 C C . ASN B 1 125 ? 8.641 10.25 13.922 1 98 125 ASN B C 1
ATOM 2364 O O . ASN B 1 125 ? 7.445 9.945 14.023 1 98 125 ASN B O 1
ATOM 2368 N N . ILE B 1 126 ? 9.328 10.648 14.891 1 97.31 126 ILE B N 1
ATOM 2369 C CA . ILE B 1 126 ? 8.906 10.516 16.281 1 97.31 126 ILE B CA 1
ATOM 2370 C C . ILE B 1 126 ? 7.633 11.32 16.516 1 97.31 126 ILE B C 1
ATOM 2372 O O . ILE B 1 126 ? 6.73 10.875 17.234 1 97.31 126 ILE B O 1
ATOM 2376 N N . CYS B 1 127 ? 7.531 12.461 15.969 1 97.06 127 CYS B N 1
ATOM 2377 C CA . CYS B 1 127 ? 6.383 13.336 16.172 1 97.06 127 CYS B CA 1
ATOM 2378 C C . CYS B 1 127 ? 5.105 12.688 15.648 1 97.06 127 CYS B C 1
ATOM 2380 O O . CYS B 1 127 ? 4.082 12.68 16.344 1 97.06 127 CYS B O 1
ATOM 2382 N N . SER B 1 128 ? 5.121 12.172 14.453 1 98.44 128 SER B N 1
ATOM 2383 C CA . SER B 1 128 ? 3.947 11.508 13.891 1 98.44 128 SER B CA 1
ATOM 2384 C C . SER B 1 128 ? 3.592 10.25 14.68 1 98.44 128 SER B C 1
ATOM 2386 O O . SER B 1 128 ? 2.414 9.953 14.883 1 98.44 128 SER B O 1
ATOM 2388 N N . ARG B 1 129 ? 4.613 9.5 15.094 1 98.5 129 ARG B N 1
ATOM 2389 C CA . ARG B 1 129 ? 4.375 8.32 15.914 1 98.5 129 ARG B CA 1
ATOM 2390 C C . ARG B 1 129 ? 3.617 8.688 17.188 1 98.5 129 ARG B C 1
ATOM 2392 O O . ARG B 1 129 ? 2.654 8.008 17.562 1 98.5 129 ARG B O 1
ATOM 2399 N N . LYS B 1 130 ? 4.051 9.727 17.828 1 98.25 130 LYS B N 1
ATOM 2400 C CA . LYS B 1 130 ? 3.383 10.195 19.031 1 98.25 130 LYS B CA 1
ATOM 2401 C C . LYS B 1 130 ? 1.948 10.625 18.75 1 98.25 130 LYS B C 1
ATOM 2403 O O . LYS B 1 130 ? 1.039 10.359 19.531 1 98.25 130 LYS B O 1
ATOM 2408 N N . LEU B 1 131 ? 1.749 11.305 17.641 1 98.62 131 LEU B N 1
ATOM 2409 C CA . LEU B 1 131 ? 0.433 11.805 17.266 1 98.62 131 LEU B CA 1
ATOM 2410 C C . LEU B 1 131 ? -0.557 10.664 17.094 1 98.62 131 LEU B C 1
ATOM 2412 O O . LEU B 1 131 ? -1.657 10.688 17.641 1 98.62 131 LEU B O 1
ATOM 2416 N N . VAL B 1 132 ? -0.185 9.672 16.266 1 98.75 132 VAL B N 1
ATOM 2417 C CA . VAL B 1 132 ? -1.118 8.578 16 1 98.75 132 VAL B CA 1
ATOM 2418 C C . VAL B 1 132 ? -1.372 7.789 17.281 1 98.75 132 VAL B C 1
ATOM 2420 O O . VAL B 1 132 ? -2.504 7.375 17.547 1 98.75 132 VAL B O 1
ATOM 2423 N N . LYS B 1 133 ? -0.33 7.559 18.062 1 98.56 133 LYS B N 1
ATOM 2424 C CA . LYS B 1 133 ? -0.502 6.879 19.344 1 98.56 133 LYS B CA 1
ATOM 2425 C C . LYS B 1 133 ? -1.484 7.629 20.25 1 98.56 133 LYS B C 1
ATOM 2427 O O . LYS B 1 133 ? -2.363 7.023 20.859 1 98.56 133 LYS B O 1
ATOM 2432 N N . LYS B 1 134 ? -1.302 8.883 20.312 1 98.38 134 LYS B N 1
ATOM 2433 C CA . LYS B 1 134 ? -2.17 9.734 21.125 1 98.38 134 LYS B CA 1
ATOM 2434 C C . LYS B 1 134 ? -3.633 9.562 20.719 1 98.38 134 LYS B C 1
ATOM 2436 O O . LYS B 1 134 ? -4.527 9.672 21.562 1 98.38 134 LYS B O 1
ATOM 2441 N N . HIS B 1 135 ? -3.859 9.266 19.5 1 98.56 135 HIS B N 1
ATOM 2442 C CA . HIS B 1 135 ? -5.23 9.195 19 1 98.56 135 HIS B CA 1
ATOM 2443 C C . HIS B 1 135 ? -5.695 7.746 18.875 1 98.56 135 HIS B C 1
ATOM 2445 O O . HIS B 1 135 ? -6.676 7.461 18.188 1 98.56 135 HIS B O 1
ATOM 2451 N N . GLY B 1 136 ? -4.965 6.84 19.453 1 98.5 136 GLY B N 1
ATOM 2452 C CA . GLY B 1 136 ? -5.477 5.496 19.656 1 98.5 136 GLY B CA 1
ATOM 2453 C C . GLY B 1 136 ? -4.992 4.5 18.625 1 98.5 136 GLY B C 1
ATOM 2454 O O . GLY B 1 136 ? -5.363 3.324 18.656 1 98.5 136 GLY B O 1
ATOM 2455 N N . PHE B 1 137 ? -4.195 4.945 17.703 1 98.88 137 PHE B N 1
ATOM 2456 C CA . PHE B 1 137 ? -3.629 3.994 16.766 1 98.88 137 PHE B CA 1
ATOM 2457 C C . PHE B 1 137 ? -2.68 3.029 17.453 1 98.88 137 PHE B C 1
ATOM 2459 O O . PHE B 1 137 ? -1.993 3.406 18.406 1 98.88 137 PHE B O 1
ATOM 2466 N N . LYS B 1 138 ? -2.639 1.826 16.922 1 98.81 138 LYS B N 1
ATOM 2467 C CA . LYS B 1 138 ? -1.713 0.802 17.406 1 98.81 138 LYS B CA 1
ATOM 2468 C C . LYS B 1 138 ? -0.744 0.385 16.297 1 98.81 138 LYS B C 1
ATOM 2470 O O . LYS B 1 138 ? -1.068 0.476 15.117 1 98.81 138 LYS B O 1
ATOM 2475 N N . LEU B 1 139 ? 0.411 -0.069 16.703 1 98.88 139 LEU B N 1
ATOM 2476 C CA . LEU B 1 139 ? 1.396 -0.54 15.734 1 98.88 139 LEU B CA 1
ATOM 2477 C C . LEU B 1 139 ? 0.995 -1.897 15.164 1 98.88 139 LEU B C 1
ATOM 2479 O O . LEU B 1 139 ? 0.981 -2.898 15.891 1 98.88 139 LEU B O 1
ATOM 2483 N N . TRP B 1 140 ? 0.673 -1.905 13.898 1 98.94 140 TRP B N 1
ATOM 2484 C CA . TRP B 1 140 ? 0.231 -3.137 13.25 1 98.94 140 TRP B CA 1
ATOM 2485 C C . TRP B 1 140 ? 1.38 -3.799 12.5 1 98.94 140 TRP B C 1
ATOM 2487 O O . TRP B 1 140 ? 1.341 -5 12.227 1 98.94 140 TRP B O 1
ATOM 2497 N N . GLY B 1 141 ? 2.369 -3.027 12.133 1 98.88 141 GLY B N 1
ATOM 2498 C CA . GLY B 1 141 ? 3.486 -3.602 11.398 1 98.88 141 GLY B CA 1
ATOM 2499 C C . GLY B 1 141 ? 4.668 -2.66 11.281 1 98.88 141 GLY B C 1
ATOM 2500 O O . GLY B 1 141 ? 4.5 -1.438 11.297 1 98.88 141 GLY B O 1
ATOM 2501 N N . HIS B 1 142 ? 5.824 -3.193 11.172 1 98.88 142 HIS B N 1
ATOM 2502 C CA . HIS B 1 142 ? 7.082 -2.488 10.938 1 98.88 142 HIS B CA 1
ATOM 2503 C C . HIS B 1 142 ? 7.828 -3.072 9.742 1 98.88 142 HIS B C 1
ATOM 2505 O O . HIS B 1 142 ? 8.102 -4.273 9.703 1 98.88 142 HIS B O 1
ATOM 2511 N N . MET B 1 143 ? 8.086 -2.256 8.789 1 98.81 143 MET B N 1
ATOM 2512 C CA . MET B 1 143 ? 8.812 -2.594 7.574 1 98.81 143 MET B CA 1
ATOM 2513 C C . MET B 1 143 ? 10.258 -2.1 7.648 1 98.81 143 MET B C 1
ATOM 2515 O O . MET B 1 143 ? 10.531 -0.936 7.352 1 98.81 143 MET B O 1
ATOM 2519 N N . PRO B 1 144 ? 11.172 -2.941 7.965 1 98.62 144 PRO B N 1
ATOM 2520 C CA . PRO B 1 144 ? 12.531 -2.477 8.258 1 98.62 144 PRO B CA 1
ATOM 2521 C C . PRO B 1 144 ? 13.336 -2.152 7.004 1 98.62 144 PRO B C 1
ATOM 2523 O O . PRO B 1 144 ? 13.367 -2.951 6.062 1 98.62 144 PRO B O 1
ATOM 2526 N N . ASP B 1 145 ? 13.93 -0.967 6.914 1 98.12 145 ASP B N 1
ATOM 2527 C CA . ASP B 1 145 ? 14.938 -0.612 5.926 1 98.12 145 ASP B CA 1
ATOM 2528 C C . ASP B 1 145 ? 14.398 -0.75 4.508 1 98.12 145 ASP B C 1
ATOM 2530 O O . ASP B 1 145 ? 15.07 -1.287 3.627 1 98.12 145 ASP B O 1
ATOM 2534 N N . THR B 1 146 ? 13.164 -0.301 4.293 1 98.69 146 THR B N 1
ATOM 2535 C CA . THR B 1 146 ? 12.531 -0.559 3.002 1 98.69 146 THR B CA 1
ATOM 2536 C C . THR B 1 146 ? 12.414 0.727 2.189 1 98.69 146 THR B C 1
ATOM 2538 O O . THR B 1 146 ? 11.969 0.704 1.04 1 98.69 146 THR B O 1
ATOM 2541 N N . VAL B 1 147 ? 12.719 1.797 2.795 1 98.81 147 VAL B N 1
ATOM 2542 C CA . VAL B 1 147 ? 12.641 3.094 2.133 1 98.81 147 VAL B CA 1
ATOM 2543 C C . VAL B 1 147 ? 14.055 3.639 1.898 1 98.81 147 VAL B C 1
ATOM 2545 O O . VAL B 1 147 ? 14.875 3.668 2.818 1 98.81 147 VAL B O 1
ATOM 2548 N N . ASP B 1 148 ? 14.328 4.016 0.675 1 98.62 148 ASP B N 1
ATOM 2549 C CA . ASP B 1 148 ? 15.594 4.652 0.343 1 98.62 148 ASP B CA 1
ATOM 2550 C C . ASP B 1 148 ? 15.43 6.164 0.195 1 98.62 148 ASP B C 1
ATOM 2552 O O . ASP B 1 148 ? 14.758 6.633 -0.726 1 98.62 148 ASP B O 1
ATOM 2556 N N . ILE B 1 149 ? 15.922 6.879 1.08 1 98.56 149 ILE B N 1
ATOM 2557 C CA . ILE B 1 149 ? 15.938 8.336 1.018 1 98.56 149 ILE B CA 1
ATOM 2558 C C . ILE B 1 149 ? 17.359 8.828 0.729 1 98.56 149 ILE B C 1
ATOM 2560 O O . ILE B 1 149 ? 18.172 8.938 1.639 1 98.56 149 ILE B O 1
ATOM 2564 N N . ASP B 1 150 ? 17.641 9.125 -0.517 1 97.56 150 ASP B N 1
ATOM 2565 C CA . ASP B 1 150 ? 18.938 9.641 -0.969 1 97.56 150 ASP B CA 1
ATOM 2566 C C . ASP B 1 150 ? 20.078 8.742 -0.495 1 97.56 150 ASP B C 1
ATOM 2568 O O . ASP B 1 150 ? 21.078 9.234 0.03 1 97.56 150 ASP B O 1
ATOM 2572 N N . GLY B 1 151 ? 19.859 7.527 -0.544 1 97.06 151 GLY B N 1
ATOM 2573 C CA . GLY B 1 151 ? 20.922 6.574 -0.232 1 97.06 151 GLY B CA 1
ATOM 2574 C C . GLY B 1 151 ? 20.844 6.043 1.187 1 97.06 151 GLY B C 1
ATOM 2575 O O . GLY B 1 151 ? 21.547 5.102 1.543 1 97.06 151 GLY B O 1
ATOM 2576 N N . GLN B 1 152 ? 20.031 6.625 1.956 1 97.5 152 GLN B N 1
ATOM 2577 C CA . GLN B 1 152 ? 19.828 6.145 3.318 1 97.5 152 GLN B CA 1
ATOM 2578 C C . GLN B 1 152 ? 18.594 5.25 3.404 1 97.5 152 GLN B C 1
ATOM 2580 O O . GLN B 1 152 ? 17.516 5.629 2.951 1 97.5 152 GLN B O 1
ATOM 2585 N N . SER B 1 153 ? 18.844 4.055 4.004 1 97.25 153 SER B N 1
ATOM 2586 C CA . SER B 1 153 ? 17.75 3.105 4.176 1 97.25 153 SER B CA 1
ATOM 2587 C C . SER B 1 153 ? 17.078 3.283 5.527 1 97.25 153 SER B C 1
ATOM 2589 O O . SER B 1 153 ? 17.719 3.209 6.57 1 97.25 153 SER B O 1
ATOM 2591 N N . ILE B 1 154 ? 15.789 3.549 5.492 1 98.25 154 ILE B N 1
ATOM 2592 C CA . ILE B 1 154 ? 15.047 3.65 6.742 1 98.25 154 ILE B CA 1
ATOM 2593 C C . ILE B 1 154 ? 13.805 2.764 6.676 1 98.25 154 ILE B C 1
ATOM 2595 O O . ILE B 1 154 ? 13.438 2.279 5.602 1 98.25 154 ILE B O 1
ATOM 2599 N N . GLY B 1 155 ? 13.258 2.488 7.852 1 98.75 155 GLY B N 1
ATOM 2600 C CA . GLY B 1 155 ? 12.016 1.728 7.922 1 98.75 155 GLY B CA 1
ATOM 2601 C C . GLY B 1 155 ? 10.789 2.604 8.07 1 98.75 155 GLY B C 1
ATOM 2602 O O . GLY B 1 155 ? 10.898 3.828 8.148 1 98.75 155 GLY B O 1
ATOM 2603 N N . PHE B 1 156 ? 9.68 2.004 7.973 1 98.88 156 PHE B N 1
ATOM 2604 C CA . PHE B 1 156 ? 8.414 2.68 8.266 1 98.88 156 PHE B CA 1
ATOM 2605 C C . PHE B 1 156 ? 7.43 1.728 8.93 1 98.88 156 PHE B C 1
ATOM 2607 O O . PHE B 1 156 ? 7.656 0.516 8.961 1 98.88 156 PHE B O 1
ATOM 2614 N N . ASP B 1 157 ? 6.402 2.35 9.523 1 98.88 157 ASP B N 1
ATOM 2615 C CA . ASP B 1 157 ? 5.41 1.612 10.297 1 98.88 157 ASP B CA 1
ATOM 2616 C C . ASP B 1 157 ? 4.02 1.75 9.688 1 98.88 157 ASP B C 1
ATOM 2618 O O . ASP B 1 157 ? 3.682 2.797 9.133 1 98.88 157 ASP B O 1
ATOM 2622 N N . TYR B 1 158 ? 3.268 0.671 9.805 1 98.94 158 TYR B N 1
ATOM 2623 C CA . TYR B 1 158 ? 1.818 0.756 9.68 1 98.94 158 TYR B CA 1
ATOM 2624 C C . TYR B 1 158 ? 1.157 0.893 11.047 1 98.94 158 TYR B C 1
ATOM 2626 O O . TYR B 1 158 ? 1.24 -0.015 11.875 1 98.94 158 TYR B O 1
ATOM 2634 N N . TRP B 1 159 ? 0.545 2.023 11.273 1 98.94 159 TRP B N 1
ATOM 2635 C CA . TRP B 1 159 ? -0.261 2.271 12.469 1 98.94 159 TRP B CA 1
ATOM 2636 C C . TRP B 1 159 ? -1.749 2.182 12.141 1 98.94 159 TRP B C 1
ATOM 2638 O O . TRP B 1 159 ? -2.234 2.854 11.234 1 98.94 159 TRP B O 1
ATOM 2648 N N . GLY B 1 160 ? -2.449 1.291 12.867 1 98.88 160 GLY B N 1
ATOM 2649 C CA . GLY B 1 160 ? -3.857 1.083 12.57 1 98.88 160 GLY B CA 1
ATOM 2650 C C . GLY B 1 160 ? -4.773 1.505 13.695 1 98.88 160 GLY B C 1
ATOM 2651 O O . GLY B 1 160 ? -4.402 1.42 14.875 1 98.88 160 GLY B O 1
ATOM 2652 N N . LEU B 1 161 ? -5.941 1.983 13.352 1 98.81 161 LEU B N 1
ATOM 2653 C CA . LEU B 1 161 ? -7.008 2.336 14.281 1 98.81 161 LEU B CA 1
ATOM 2654 C C . LEU B 1 161 ? -8.32 1.683 13.867 1 98.81 161 LEU B C 1
ATOM 2656 O O . LEU B 1 161 ? -8.781 1.859 12.734 1 98.81 161 LEU B O 1
ATOM 2660 N N . LYS B 1 162 ? -8.891 0.888 14.719 1 98.5 162 LYS B N 1
ATOM 2661 C CA . LYS B 1 162 ? -10.25 0.4 14.531 1 98.5 162 LYS B CA 1
ATOM 2662 C C . LYS B 1 162 ? -11.273 1.449 14.953 1 98.5 162 LYS B C 1
ATOM 2664 O O . LYS B 1 162 ? -11.25 1.921 16.094 1 98.5 162 LYS B O 1
ATOM 2669 N N . ILE B 1 163 ? -12.062 1.798 13.953 1 95.75 163 ILE B N 1
ATOM 2670 C CA . ILE B 1 163 ? -13.086 2.795 14.258 1 95.75 163 ILE B CA 1
ATOM 2671 C C . ILE B 1 163 ? -14.32 2.109 14.836 1 95.75 163 ILE B C 1
ATOM 2673 O O . ILE B 1 163 ? -14.891 1.21 14.211 1 95.75 163 ILE B O 1
ATOM 2677 N N . GLU B 1 164 ? -14.594 2.35 16 1 81.81 164 GLU B N 1
ATOM 2678 C CA . GLU B 1 164 ? -15.773 1.811 16.672 1 81.81 164 GLU B CA 1
ATOM 2679 C C . GLU B 1 164 ? -17.016 2.627 16.344 1 81.81 164 GLU B C 1
ATOM 2681 O O . GLU B 1 164 ? -16.938 3.846 16.188 1 81.81 164 GLU B O 1
ATOM 2686 N N . LYS B 1 165 ? -18.125 1.978 16.047 1 64.12 165 LYS B N 1
ATOM 2687 C CA . LYS B 1 165 ? -19.391 2.705 15.961 1 64.12 165 LYS B CA 1
ATOM 2688 C C . LYS B 1 165 ? -19.812 3.248 17.328 1 64.12 165 LYS B C 1
ATOM 2690 O O . LYS B 1 165 ? -19.5 2.652 18.359 1 64.12 165 LYS B O 1
#

Foldseek 3Di:
DDKDFDDPVQVVVAQVQVQVVLVVLAWDLDNDRDDCVNCVVVVVQQVDLLKHKMFDDDPRHTFKIKIWAQDPPPDCVCVQETEMDMTGHPVCPPVCRLLVRVVVVLVSSVVSRRFKYKYKTWPRCVVVVVSLVVVPWDFPDKAAQPGARPNGTTIITITMDGRDD/DDKDFDDPVQVVVAQVQVQVVLVVLAWDLDNDRDDCVNCVVVVVQQVDLLKHKMFDDDPRHTFKIKIWAQDPPPDCVCVQETEMDMTGHPVCPPVCRLVVRVVVVLVSSVVSRRFKYKYKTWPRCVVVVVSLVVVPWDWPDKAAQPGARPNGTTIITITMDGRDD

InterPro domains:
  IPR000182 GNAT domain [PF00583] (29-137)
  IPR000182 GNAT domain [PS51186] (1-164)
  IPR016181 Acyl-CoA N-acyltransferase [SSF55729] (1-159)